Protein AF-0000000086682212 (afdb_homodimer)

InterPro domains:
  IPR000835 MarR-type HTH domain [PF12802] (38-101)
  IPR000835 MarR-type HTH domain [PS50995] (9-149)
  IPR000835 MarR-type HTH domain [SM00347] (33-137)
  IPR036388 Winged helix-like DNA-binding domain superfamily [G3DSA:1.10.10.10] (3-153)
  IPR036390 Winged helix DNA-binding domain superfamily [SSF46785] (14-151)
  IPR039422 Transcription regulators MarR/SlyA-like [PTHR33164] (15-147)

Structure (mmCIF, N/CA/C/O backbone):
data_AF-0000000086682212-model_v1
#
loop_
_entity.id
_entity.type
_entity.pdbx_description
1 polymer 'HTH marR-type domain-containing protein'
#
loop_
_atom_site.group_PDB
_atom_site.id
_atom_site.type_symbol
_atom_site.label_atom_id
_atom_site.label_alt_id
_atom_site.label_comp_id
_atom_site.label_asym_id
_atom_site.label_entity_id
_atom_site.label_seq_id
_atom_site.pdbx_PDB_ins_code
_atom_site.Cartn_x
_atom_site.Cartn_y
_atom_site.Cartn_z
_atom_site.occupancy
_atom_site.B_iso_or_equiv
_atom_site.auth_seq_id
_atom_site.auth_comp_id
_atom_site.auth_asym_id
_atom_site.auth_atom_id
_atom_site.pdbx_PDB_model_num
ATOM 1 N N . MET A 1 1 ? 33.156 -18.781 2.674 1 30.73 1 MET A N 1
ATOM 2 C CA . MET A 1 1 ? 32.719 -17.469 2.211 1 30.73 1 MET A CA 1
ATOM 3 C C . MET A 1 1 ? 31.609 -17.609 1.167 1 30.73 1 MET A C 1
ATOM 5 O O . MET A 1 1 ? 31.844 -18.141 0.08 1 30.73 1 MET A O 1
ATOM 9 N N . VAL A 1 2 ? 30.375 -18.047 1.401 1 34.59 2 VAL A N 1
ATOM 10 C CA . VAL A 1 2 ? 29.328 -18.422 0.454 1 34.5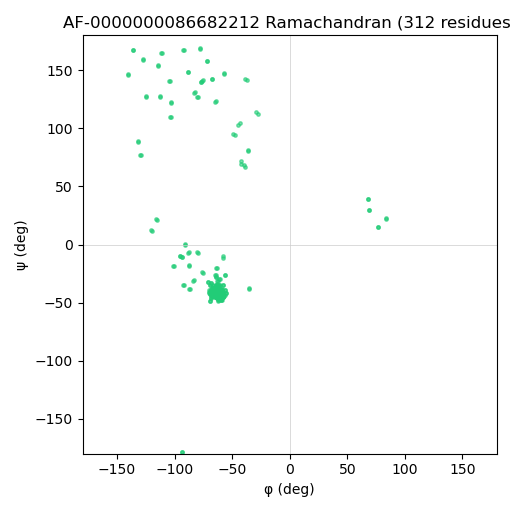9 2 VAL A CA 1
ATOM 11 C C . VAL A 1 2 ? 29.188 -17.344 -0.614 1 34.59 2 VAL A C 1
ATOM 13 O O . VAL A 1 2 ? 29.016 -16.156 -0.295 1 34.59 2 VAL A O 1
ATOM 16 N N . ALA A 1 3 ? 29.781 -17.453 -1.63 1 36.88 3 ALA A N 1
ATOM 17 C CA . ALA A 1 3 ? 29.844 -16.531 -2.764 1 36.88 3 ALA A CA 1
ATOM 18 C C . ALA A 1 3 ? 28.453 -15.961 -3.07 1 36.88 3 ALA A C 1
ATOM 20 O O . ALA A 1 3 ? 27.5 -16.703 -3.322 1 36.88 3 ALA A O 1
ATOM 21 N N . GLN A 1 4 ? 27.906 -15.078 -2.246 1 41.78 4 GLN A N 1
ATOM 22 C CA . GLN A 1 4 ? 26.672 -14.406 -2.639 1 41.78 4 GLN A CA 1
ATOM 23 C C . GLN A 1 4 ? 26.688 -14.062 -4.125 1 41.78 4 GLN A C 1
ATOM 25 O O . GLN A 1 4 ? 27.531 -13.289 -4.586 1 41.78 4 GLN A O 1
ATOM 30 N N . GLN A 1 5 ? 26.672 -14.898 -4.961 1 45.41 5 GLN A N 1
ATOM 31 C CA . GLN A 1 5 ? 26.625 -14.672 -6.402 1 45.41 5 GLN A CA 1
ATOM 32 C C . GLN A 1 5 ? 25.938 -13.359 -6.734 1 45.41 5 GLN A C 1
ATOM 34 O O . GLN A 1 5 ? 24.938 -13 -6.102 1 45.41 5 GLN A O 1
ATOM 39 N N . PRO A 1 6 ? 26.562 -12.328 -7.25 1 53.47 6 PRO A N 1
ATOM 40 C CA . PRO A 1 6 ? 26.062 -11 -7.602 1 53.47 6 PRO A CA 1
ATOM 41 C C . PRO A 1 6 ? 24.641 -11.031 -8.148 1 53.47 6 PRO A C 1
ATOM 43 O O . PRO A 1 6 ? 24.359 -11.742 -9.117 1 53.47 6 PRO A O 1
ATOM 46 N N . GLU A 1 7 ? 23.672 -11.109 -7.344 1 65.38 7 GLU A N 1
ATOM 47 C CA . GLU A 1 7 ? 22.312 -11.125 -7.883 1 65.38 7 GLU A CA 1
ATOM 48 C C . GLU A 1 7 ? 22.156 -10.094 -8.992 1 65.38 7 GLU A C 1
ATOM 50 O O . GLU A 1 7 ? 22.594 -8.945 -8.852 1 65.38 7 GLU A O 1
ATOM 55 N N . GLY A 1 8 ? 22.125 -10.57 -10.312 1 87.75 8 GLY A N 1
ATOM 56 C CA . GLY A 1 8 ? 21.891 -9.688 -11.438 1 87.75 8 GLY A CA 1
ATOM 57 C C . GLY A 1 8 ? 20.844 -8.625 -11.148 1 87.75 8 GLY A C 1
ATOM 58 O O . GLY A 1 8 ? 20.078 -8.742 -10.18 1 87.75 8 GLY A O 1
ATOM 59 N N . ARG A 1 9 ? 21.078 -7.457 -11.656 1 94.75 9 ARG A N 1
ATOM 60 C CA . ARG A 1 9 ? 20.188 -6.312 -11.508 1 94.75 9 ARG A CA 1
ATOM 61 C C . ARG A 1 9 ? 18.719 -6.75 -11.508 1 94.75 9 ARG A C 1
ATOM 63 O O . ARG A 1 9 ? 17.922 -6.258 -10.711 1 94.75 9 ARG A O 1
ATOM 70 N N . ALA A 1 10 ? 18.453 -7.695 -12.312 1 94.38 10 ALA A N 1
ATOM 71 C CA . ALA A 1 10 ? 17.078 -8.188 -12.43 1 94.38 10 ALA A CA 1
ATOM 72 C C . ALA A 1 10 ? 16.625 -8.852 -11.133 1 94.38 10 ALA A C 1
ATOM 74 O O . ALA A 1 10 ? 15.477 -8.68 -10.711 1 94.38 10 ALA A O 1
ATOM 75 N N . ALA A 1 11 ? 17.484 -9.594 -10.539 1 95.12 11 ALA A N 1
ATOM 76 C CA . ALA A 1 11 ? 17.156 -10.281 -9.297 1 95.12 11 ALA A CA 1
ATOM 77 C C . ALA A 1 11 ? 16.969 -9.281 -8.156 1 95.12 11 ALA A C 1
ATOM 79 O O . ALA A 1 11 ? 16.094 -9.445 -7.312 1 95.12 11 ALA A O 1
ATOM 80 N N . ILE A 1 12 ? 17.812 -8.266 -8.141 1 96.69 12 ILE A N 1
ATOM 81 C CA . ILE A 1 12 ? 17.734 -7.227 -7.113 1 96.69 12 ILE A CA 1
ATOM 82 C C . ILE A 1 12 ? 16.422 -6.465 -7.242 1 96.69 12 ILE A C 1
ATOM 84 O O . ILE A 1 12 ? 15.734 -6.223 -6.242 1 96.69 12 ILE A O 1
ATOM 88 N N . MET A 1 13 ? 16.047 -6.164 -8.461 1 96.62 13 MET A N 1
ATOM 89 C CA . MET A 1 13 ? 14.797 -5.449 -8.703 1 96.62 13 MET A CA 1
ATOM 90 C C . MET A 1 13 ? 13.594 -6.301 -8.312 1 96.62 13 MET A C 1
ATOM 92 O O . MET A 1 13 ? 12.633 -5.797 -7.727 1 96.62 13 MET A O 1
ATOM 96 N N . LYS A 1 14 ? 13.695 -7.562 -8.633 1 94.19 14 LYS A N 1
ATOM 97 C CA . LYS A 1 14 ? 12.625 -8.484 -8.242 1 94.19 14 LYS A CA 1
ATOM 98 C C . LYS A 1 14 ? 12.445 -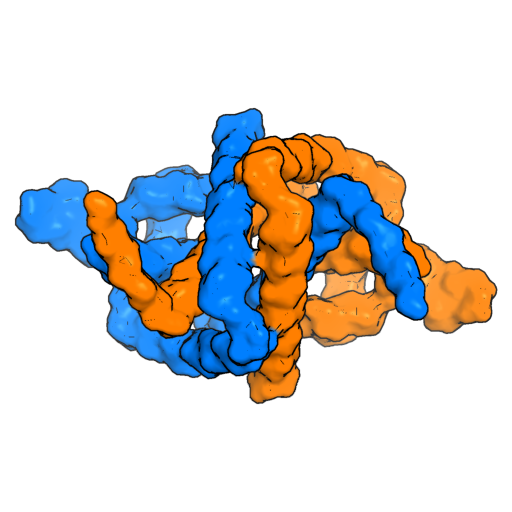8.5 -6.727 1 94.19 14 LYS A C 1
ATOM 100 O O . LYS A 1 14 ? 11.312 -8.484 -6.234 1 94.19 14 LYS A O 1
ATOM 105 N N . GLU A 1 15 ? 13.516 -8.492 -6.016 1 95.44 15 GLU A N 1
ATOM 106 C CA . GLU A 1 15 ? 13.461 -8.5 -4.559 1 95.44 15 GLU A CA 1
ATOM 107 C C . GLU A 1 15 ? 12.883 -7.195 -4.02 1 95.44 15 GLU A C 1
ATOM 109 O O . GLU A 1 15 ? 12.086 -7.203 -3.076 1 95.44 15 GLU A O 1
ATOM 114 N N . LEU A 1 16 ? 13.273 -6.09 -4.59 1 97.75 16 LEU A N 1
ATOM 115 C CA . LEU A 1 16 ? 12.781 -4.785 -4.152 1 97.75 16 LEU A CA 1
ATOM 116 C C . LEU A 1 16 ? 11.289 -4.656 -4.402 1 97.75 16 LEU A C 1
ATOM 118 O O . LEU A 1 16 ? 10.539 -4.238 -3.512 1 97.75 16 LEU A O 1
ATOM 122 N N . ILE A 1 17 ? 10.883 -5.09 -5.559 1 96.44 17 ILE A N 1
ATOM 123 C CA . ILE A 1 17 ? 9.469 -5.012 -5.906 1 96.44 17 ILE A CA 1
ATOM 124 C C . ILE A 1 17 ? 8.664 -5.938 -5 1 96.44 17 ILE A C 1
ATOM 126 O O . ILE A 1 17 ? 7.605 -5.555 -4.492 1 96.44 17 ILE A O 1
ATOM 130 N N . ALA A 1 18 ? 9.203 -7.141 -4.738 1 95.12 18 ALA A N 1
ATOM 131 C CA . ALA A 1 18 ? 8.531 -8.078 -3.844 1 95.12 18 ALA A CA 1
ATOM 132 C C . ALA A 1 18 ? 8.406 -7.5 -2.438 1 95.12 18 ALA A C 1
ATOM 134 O O . ALA A 1 18 ? 7.363 -7.629 -1.796 1 95.12 18 ALA A O 1
ATOM 135 N N . ALA A 1 19 ? 9.438 -6.852 -1.928 1 97.31 19 ALA A N 1
ATOM 136 C CA . ALA A 1 19 ? 9.422 -6.242 -0.601 1 97.31 19 ALA A CA 1
ATOM 137 C C . ALA A 1 19 ? 8.398 -5.113 -0.53 1 97.31 19 ALA A C 1
ATOM 139 O O . ALA A 1 19 ? 7.648 -5.004 0.445 1 97.31 19 ALA A O 1
ATOM 140 N N . LEU A 1 20 ? 8.32 -4.316 -1.567 1 98.12 20 LEU A N 1
ATOM 141 C CA . LEU A 1 20 ? 7.379 -3.197 -1.598 1 98.12 20 LEU A CA 1
ATOM 142 C C . LEU A 1 20 ? 5.941 -3.695 -1.701 1 98.12 20 LEU A C 1
ATOM 144 O O . LEU A 1 20 ? 5.039 -3.127 -1.084 1 98.12 20 LEU A O 1
ATOM 148 N N . GLN A 1 21 ? 5.746 -4.715 -2.479 1 96.38 21 GLN A N 1
ATOM 149 C CA . GLN A 1 21 ? 4.418 -5.32 -2.547 1 96.38 21 GLN A CA 1
ATOM 150 C C . GLN A 1 21 ? 3.994 -5.871 -1.188 1 96.38 21 GLN A C 1
ATOM 152 O O . GLN A 1 21 ? 2.867 -5.641 -0.745 1 96.38 21 GLN A O 1
ATOM 157 N N . GLU A 1 22 ? 4.895 -6.59 -0.587 1 96.38 22 GLU A N 1
ATOM 158 C CA . GLU A 1 22 ? 4.594 -7.129 0.735 1 96.38 22 GLU A CA 1
ATOM 159 C C . GLU A 1 22 ? 4.332 -6.012 1.74 1 96.38 22 GLU A C 1
ATOM 161 O O . GLU A 1 22 ? 3.408 -6.102 2.551 1 96.38 22 GLU A O 1
ATOM 166 N N . PHE A 1 23 ? 5.125 -4.961 1.696 1 98 23 PHE A N 1
ATOM 167 C CA . PHE A 1 23 ? 4.914 -3.803 2.555 1 98 23 PHE A CA 1
ATOM 168 C C . PHE A 1 23 ? 3.516 -3.229 2.352 1 98 23 PHE A C 1
ATOM 170 O O . PHE A 1 23 ? 2.826 -2.906 3.32 1 98 23 PHE A O 1
ATOM 177 N N . THR A 1 24 ? 3.08 -3.111 1.114 1 97.38 24 THR A N 1
ATOM 178 C CA . THR A 1 24 ? 1.78 -2.547 0.771 1 97.38 24 THR A CA 1
ATOM 179 C C . THR A 1 24 ? 0.652 -3.4 1.342 1 97.38 24 THR A C 1
ATOM 181 O O . THR A 1 24 ? -0.275 -2.879 1.965 1 97.38 24 THR A O 1
ATOM 184 N N . VAL A 1 25 ? 0.753 -4.684 1.236 1 96.5 25 VAL A N 1
ATOM 185 C CA . VAL A 1 25 ? -0.287 -5.59 1.71 1 96.5 25 VAL A CA 1
ATOM 186 C C . VAL A 1 25 ? -0.333 -5.574 3.236 1 96.5 25 VAL A C 1
ATOM 188 O O . VAL A 1 25 ? -1.403 -5.43 3.83 1 96.5 25 VAL A O 1
ATOM 191 N N . GLU A 1 26 ? 0.843 -5.711 3.854 1 95.88 26 GLU A N 1
ATOM 192 C CA . GLU A 1 26 ? 0.885 -5.719 5.312 1 95.88 26 GLU A CA 1
ATOM 193 C C . GLU A 1 26 ? 0.365 -4.406 5.887 1 95.88 26 GLU A C 1
ATOM 195 O O . GLU A 1 26 ? -0.346 -4.398 6.895 1 95.88 26 GLU A O 1
ATOM 200 N N . SER A 1 27 ? 0.721 -3.275 5.277 1 96.38 27 SER A N 1
ATOM 201 C CA . SER A 1 27 ? 0.211 -1.976 5.699 1 96.38 27 SER A CA 1
ATOM 202 C C . SER A 1 27 ? -1.303 -1.895 5.535 1 96.38 27 SER A C 1
ATOM 204 O O . SER A 1 27 ? -1.999 -1.363 6.402 1 96.38 27 SER A O 1
ATOM 206 N N . ASP A 1 28 ? -1.779 -2.416 4.43 1 95.69 28 ASP A N 1
ATOM 207 C CA . ASP A 1 28 ? -3.215 -2.406 4.168 1 95.69 28 ASP A CA 1
ATOM 208 C C . ASP A 1 28 ? -3.977 -3.164 5.25 1 95.69 28 ASP A C 1
ATOM 210 O O . ASP A 1 28 ? -4.988 -2.68 5.762 1 95.69 28 ASP A O 1
ATOM 214 N N . VAL A 1 29 ? -3.508 -4.328 5.559 1 94.62 29 VAL A N 1
ATOM 215 C CA . VAL A 1 29 ? -4.156 -5.152 6.578 1 94.62 29 VAL A CA 1
ATOM 216 C C . VAL A 1 29 ? -4.16 -4.41 7.914 1 94.62 29 VAL A C 1
ATOM 218 O O . VAL A 1 29 ? -5.184 -4.375 8.602 1 94.62 29 VAL A O 1
ATOM 221 N N . PHE A 1 30 ? -3.068 -3.783 8.273 1 94.81 30 PHE A N 1
ATOM 222 C CA . PHE A 1 30 ? -2.957 -3.043 9.523 1 94.81 30 PHE A CA 1
ATOM 223 C C . PHE A 1 30 ? -3.91 -1.854 9.539 1 94.81 30 PHE A C 1
ATOM 225 O O . PHE A 1 30 ? -4.641 -1.647 10.508 1 94.81 30 PHE A O 1
ATOM 232 N N . VAL A 1 31 ? -3.969 -1.093 8.438 1 94.75 31 VAL A N 1
ATOM 233 C CA . VAL A 1 31 ? -4.762 0.126 8.344 1 94.75 31 VAL A CA 1
ATOM 234 C C . VAL A 1 31 ? -6.25 -0.227 8.312 1 94.75 31 VAL A C 1
ATOM 236 O O . VAL A 1 31 ? -7.082 0.521 8.828 1 94.75 31 VAL A O 1
ATOM 239 N N . ASP A 1 32 ? -6.547 -1.33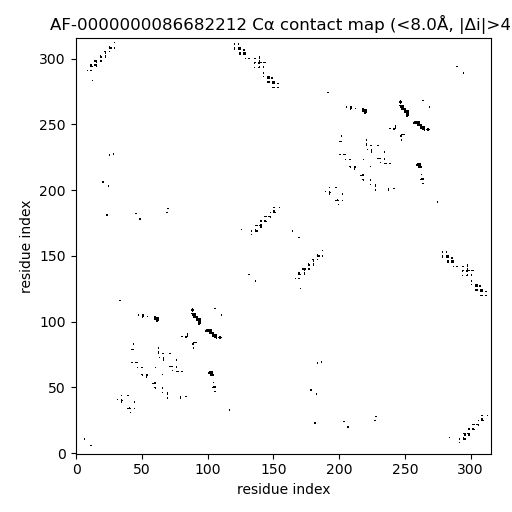8 7.746 1 93.12 32 ASP A N 1
ATOM 240 C CA . ASP A 1 32 ? -7.938 -1.754 7.59 1 93.12 32 ASP A CA 1
ATOM 241 C C . ASP A 1 32 ? -8.609 -1.948 8.953 1 93.12 32 ASP A C 1
ATOM 243 O O . ASP A 1 32 ? -9.805 -1.695 9.102 1 93.12 32 ASP A O 1
ATOM 247 N N . VAL A 1 33 ? -7.863 -2.42 9.891 1 90.94 33 VAL A N 1
ATOM 248 C CA . VAL A 1 33 ? -8.414 -2.588 11.227 1 90.94 33 VAL A CA 1
ATOM 249 C C . VAL A 1 33 ? -8.891 -1.241 11.766 1 90.94 33 VAL A C 1
ATOM 251 O O . VAL A 1 33 ? -10.008 -1.132 12.273 1 90.94 33 VAL A O 1
ATOM 254 N N . PHE A 1 34 ? -8.078 -0.221 11.633 1 93 34 PHE A N 1
ATOM 255 C CA . PHE A 1 34 ? -8.43 1.13 12.055 1 93 34 PHE A CA 1
ATOM 256 C C . PHE A 1 34 ? -9.609 1.658 11.25 1 93 34 PHE A C 1
ATOM 258 O O . PHE A 1 34 ? -10.547 2.234 11.812 1 93 34 PHE A O 1
ATOM 265 N N . ALA A 1 35 ? -9.578 1.466 9.914 1 93.88 35 ALA A N 1
ATOM 266 C CA . ALA A 1 35 ? -10.609 1.972 9.016 1 93.88 35 ALA A CA 1
ATOM 267 C C . ALA A 1 35 ? -11.977 1.4 9.375 1 93.88 35 ALA A C 1
ATOM 269 O O . ALA A 1 35 ? -12.953 2.145 9.5 1 93.88 35 ALA A O 1
ATOM 270 N N . ARG A 1 36 ? -12.031 0.149 9.617 1 91.44 36 ARG A N 1
ATOM 271 C CA . ARG A 1 36 ? -13.289 -0.527 9.938 1 91.44 36 ARG A CA 1
ATOM 272 C C . ARG A 1 36 ? -13.836 -0.06 11.281 1 91.44 36 ARG A C 1
ATOM 274 O O . ARG A 1 36 ? -15.039 0.163 11.422 1 91.44 36 ARG A O 1
ATOM 281 N N . ALA A 1 37 ? -12.953 0.125 12.188 1 91.75 37 ALA A N 1
ATOM 282 C CA . ALA A 1 37 ? -13.359 0.571 13.516 1 91.75 37 ALA A CA 1
ATOM 283 C C . ALA A 1 37 ? -13.984 1.964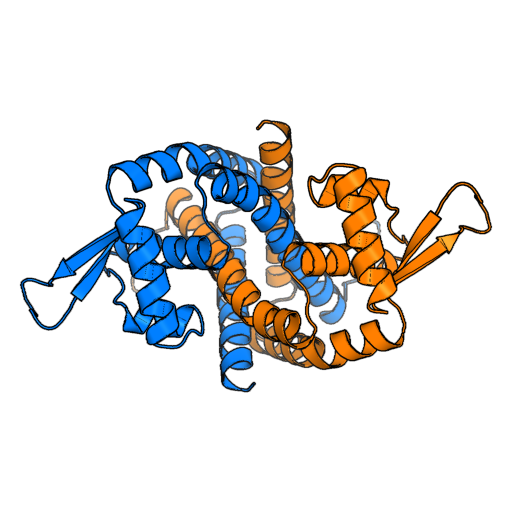 13.461 1 91.75 37 ALA A C 1
ATOM 285 O O . ALA A 1 37 ? -14.766 2.334 14.336 1 91.75 37 ALA A O 1
ATOM 286 N N . HIS A 1 38 ? -13.68 2.693 12.367 1 92.06 38 HIS A N 1
ATOM 287 C CA . HIS A 1 38 ? -14.141 4.074 12.297 1 92.06 38 HIS A CA 1
ATOM 288 C C . HIS A 1 38 ? -15.047 4.285 11.086 1 92.06 38 HIS A C 1
ATOM 290 O O . HIS A 1 38 ? -15.289 5.422 10.672 1 92.06 38 HIS A O 1
ATOM 296 N N . GLY A 1 39 ? -15.461 3.188 10.477 1 92.31 39 GLY A N 1
ATOM 297 C CA . GLY A 1 39 ? -16.406 3.25 9.383 1 92.31 39 GLY A CA 1
ATOM 298 C C . GLY A 1 39 ? -15.828 3.873 8.125 1 92.31 39 GLY A C 1
ATOM 299 O O . GLY A 1 39 ? -16.531 4.555 7.379 1 92.31 39 GLY A O 1
ATOM 300 N N . LEU A 1 40 ? -14.555 3.736 7.926 1 94.38 40 LEU A N 1
ATOM 301 C CA . LEU A 1 40 ? -13.859 4.328 6.785 1 94.38 40 LEU A CA 1
ATOM 302 C C . LEU A 1 40 ? -13.539 3.27 5.734 1 94.38 40 LEU A C 1
ATOM 304 O O . LEU A 1 40 ? -13.188 2.139 6.078 1 94.38 40 LEU A O 1
ATOM 308 N N . GLY A 1 41 ? -13.664 3.57 4.461 1 92.75 41 GLY A N 1
ATOM 309 C CA . GLY A 1 41 ? -13.219 2.715 3.369 1 92.75 41 GLY A CA 1
ATOM 310 C C . GLY A 1 41 ? -11.82 3.041 2.889 1 92.75 41 GLY A C 1
ATOM 311 O O . GLY A 1 41 ? -11.164 3.936 3.426 1 92.75 41 GLY A O 1
ATOM 312 N N . ARG A 1 42 ? -11.43 2.354 1.954 1 91.75 42 ARG A N 1
ATOM 313 C CA . ARG A 1 42 ? -10.07 2.48 1.429 1 91.75 42 ARG A CA 1
ATOM 314 C C . ARG A 1 42 ? -9.836 3.867 0.839 1 91.75 42 ARG A C 1
ATOM 316 O O . ARG A 1 42 ? -8.812 4.496 1.102 1 91.75 42 ARG A O 1
ATOM 323 N N . SER A 1 43 ? -10.773 4.328 0.05 1 93.5 43 SER A N 1
ATOM 324 C CA . SER A 1 43 ? -10.625 5.652 -0.549 1 93.5 43 SER A CA 1
ATOM 325 C C . SER A 1 43 ? -10.617 6.742 0.515 1 93.5 43 SER A C 1
ATOM 327 O O . SER A 1 43 ? -9.938 7.762 0.362 1 93.5 43 SER A O 1
ATOM 329 N N . ASP A 1 44 ? -11.422 6.504 1.59 1 95.19 44 ASP A N 1
ATOM 330 C CA . ASP A 1 44 ? -11.43 7.449 2.701 1 95.19 44 ASP A CA 1
ATOM 331 C C . ASP A 1 44 ? -10.047 7.535 3.352 1 95.19 44 ASP A C 1
ATOM 333 O O . ASP A 1 44 ? -9.539 8.633 3.605 1 95.19 44 ASP A O 1
ATOM 337 N N . MET A 1 45 ? -9.484 6.391 3.535 1 95.25 45 MET A N 1
ATOM 338 C CA . MET A 1 45 ? -8.18 6.344 4.18 1 95.25 45 MET A CA 1
ATOM 339 C C . MET A 1 45 ? -7.109 6.969 3.291 1 95.25 45 MET A C 1
ATOM 341 O O . MET A 1 45 ? -6.219 7.668 3.779 1 95.25 45 MET A O 1
ATOM 345 N N . ASN A 1 46 ? -7.129 6.688 2.002 1 97.06 46 ASN A N 1
ATOM 346 C CA . ASN A 1 46 ? -6.203 7.332 1.074 1 97.06 46 ASN A CA 1
ATOM 347 C C . ASN A 1 46 ? -6.359 8.852 1.089 1 97.06 46 ASN A C 1
ATOM 349 O O . ASN A 1 46 ? -5.363 9.578 1.084 1 97.06 46 ASN A O 1
ATOM 353 N N . ALA A 1 47 ? -7.602 9.336 1.134 1 97.06 47 ALA A N 1
ATOM 354 C CA . ALA A 1 47 ? -7.871 10.766 1.205 1 97.06 47 ALA A CA 1
ATOM 355 C C . ALA A 1 47 ? -7.285 11.375 2.479 1 97.06 47 ALA A C 1
ATOM 357 O O . ALA A 1 47 ? -6.629 12.414 2.434 1 97.06 47 ALA A O 1
ATOM 358 N N . ILE A 1 48 ? -7.539 10.695 3.543 1 95.75 48 ILE A N 1
ATOM 359 C CA . ILE A 1 48 ? -7.07 11.164 4.84 1 95.75 48 ILE A CA 1
ATOM 360 C C . ILE A 1 48 ? -5.547 11.266 4.836 1 95.75 48 ILE A C 1
ATOM 362 O O . ILE A 1 48 ? -4.98 12.219 5.379 1 95.75 48 ILE A O 1
ATOM 366 N N . MET A 1 49 ? -4.887 10.328 4.227 1 95.12 49 MET A N 1
ATOM 367 C CA . MET A 1 49 ? -3.432 10.367 4.129 1 95.12 49 MET A CA 1
ATOM 368 C C . MET A 1 49 ? -2.973 11.633 3.4 1 95.12 49 MET A C 1
ATOM 370 O O . MET A 1 49 ? -2.094 12.344 3.885 1 95.12 49 MET A O 1
ATOM 374 N N . TRP A 1 50 ? -3.574 11.961 2.291 1 95.62 50 TRP A N 1
ATOM 375 C CA . TRP A 1 50 ? -3.184 13.133 1.511 1 95.62 50 TRP A CA 1
ATOM 376 C C . TRP A 1 50 ? -3.52 14.422 2.256 1 95.62 50 TRP A C 1
ATOM 378 O O . TRP A 1 50 ? -2.738 15.375 2.242 1 95.62 50 TRP A O 1
ATOM 388 N N . ILE A 1 51 ? -4.68 14.43 2.902 1 95.62 51 ILE A N 1
ATOM 389 C CA . ILE A 1 51 ? -5.105 15.609 3.654 1 95.62 51 ILE A CA 1
ATOM 390 C C . ILE A 1 51 ? -4.145 15.852 4.816 1 95.62 51 ILE A C 1
ATOM 392 O O . ILE A 1 51 ? -3.674 16.984 5.012 1 95.62 51 ILE A O 1
ATOM 396 N N . SER A 1 52 ? -3.814 14.781 5.488 1 92.56 52 SER A N 1
ATOM 397 C CA . SER A 1 52 ? -2.916 14.883 6.637 1 92.56 52 SER A CA 1
ATOM 398 C C . SER A 1 52 ? -1.512 15.289 6.203 1 92.56 52 SER A C 1
ATOM 400 O O . SER A 1 52 ? -0.886 16.141 6.832 1 92.56 52 SER A O 1
ATOM 402 N N . SER A 1 53 ? -1.042 14.719 5.164 1 90.44 53 SER A N 1
ATOM 403 C CA . SER A 1 53 ? 0.292 15.031 4.66 1 90.44 53 SER A CA 1
ATOM 404 C C . SER A 1 53 ? 0.386 16.484 4.207 1 90.44 53 SER A C 1
ATOM 406 O O . SER A 1 53 ? 1.385 17.156 4.465 1 90.44 53 SER A O 1
ATOM 408 N N . GLY A 1 54 ? -0.598 16.922 3.486 1 88.69 54 GLY A N 1
ATOM 409 C CA . GLY A 1 54 ? -0.627 18.312 3.064 1 88.69 54 GLY A CA 1
ATOM 410 C C . GLY A 1 54 ? -0.592 19.281 4.227 1 88.69 54 GLY A C 1
ATOM 411 O O . GLY A 1 54 ? 0.168 20.25 4.207 1 88.69 54 GLY A O 1
ATOM 412 N N . ALA A 1 55 ? -1.373 19 5.207 1 85.25 55 ALA A N 1
ATOM 413 C CA . ALA A 1 55 ? -1.416 19.844 6.391 1 85.25 55 ALA A CA 1
ATOM 414 C C . ALA A 1 55 ? -0.06 19.891 7.09 1 85.25 55 ALA A C 1
ATOM 416 O O . ALA A 1 55 ? 0.419 20.953 7.473 1 85.25 55 ALA A O 1
ATOM 417 N N . ALA A 1 56 ? 0.527 18.766 7.211 1 83.69 56 ALA A N 1
ATOM 418 C CA . ALA A 1 56 ? 1.82 18.656 7.883 1 83.69 56 ALA A CA 1
ATOM 419 C C . ALA A 1 56 ? 2.898 19.422 7.121 1 83.69 56 ALA A C 1
ATOM 421 O O . ALA A 1 56 ? 3.836 19.938 7.723 1 83.69 56 ALA A O 1
ATOM 422 N N . ALA A 1 57 ? 2.734 19.547 5.836 1 85.81 57 ALA A N 1
ATOM 423 C CA . ALA A 1 57 ? 3.703 20.234 4.992 1 85.81 57 ALA A CA 1
ATOM 424 C C . ALA A 1 57 ? 3.357 21.719 4.863 1 85.81 57 ALA A C 1
ATOM 426 O O . ALA A 1 57 ? 4.035 22.453 4.148 1 85.81 57 ALA A O 1
ATOM 427 N N . GLY A 1 58 ? 2.283 22.156 5.508 1 84.69 58 GLY A N 1
ATOM 428 C CA . GLY A 1 58 ? 1.854 23.547 5.43 1 84.69 58 GLY A CA 1
ATOM 429 C C . GLY A 1 58 ? 1.162 23.875 4.121 1 84.69 58 GLY A C 1
ATOM 430 O O . GLY A 1 58 ? 1.08 25.047 3.742 1 84.69 58 GLY A O 1
ATOM 431 N N . ARG A 1 59 ? 0.76 22.875 3.379 1 86.75 59 ARG A N 1
ATOM 432 C CA . ARG A 1 59 ? 0.074 23.031 2.1 1 86.75 59 ARG A CA 1
ATOM 433 C C . ARG A 1 59 ? -1.195 22.188 2.059 1 86.75 59 ARG A C 1
ATOM 435 O O . ARG A 1 59 ? -1.271 21.203 1.318 1 86.75 59 ARG A O 1
ATOM 442 N N . PRO A 1 60 ? -2.229 22.688 2.727 1 90.94 60 PRO A N 1
ATOM 443 C CA . PRO A 1 60 ? -3.477 21.922 2.707 1 90.94 60 PRO A CA 1
ATOM 444 C C . PRO A 1 60 ? -3.992 21.672 1.292 1 90.94 60 PRO A C 1
ATOM 446 O O . PRO A 1 60 ? -3.846 22.531 0.416 1 90.94 60 PRO A O 1
ATOM 449 N N . VAL A 1 61 ? -4.625 20.5 1.151 1 94.19 61 VAL A N 1
ATOM 450 C CA . VAL A 1 61 ? -5.027 20.062 -0.18 1 94.19 61 VAL A CA 1
ATOM 451 C C . VAL A 1 61 ? -6.414 20.609 -0.51 1 94.19 61 VAL A C 1
ATOM 453 O O . VAL A 1 61 ? -7.246 20.781 0.381 1 94.19 61 VAL A O 1
ATOM 456 N N . THR A 1 62 ? -6.633 20.875 -1.786 1 94.38 62 THR A N 1
ATOM 457 C CA . THR A 1 62 ? -7.957 21.234 -2.289 1 94.38 62 THR A CA 1
ATOM 458 C C . THR A 1 62 ? -8.711 19.984 -2.748 1 94.38 62 THR A C 1
ATOM 460 O O . THR A 1 62 ? -8.117 18.906 -2.896 1 94.38 62 THR A O 1
ATOM 463 N N . ALA A 1 63 ? -10.039 20.203 -2.963 1 93.81 63 ALA A N 1
ATOM 464 C CA . ALA A 1 63 ? -10.836 19.094 -3.482 1 93.81 63 ALA A CA 1
ATOM 465 C C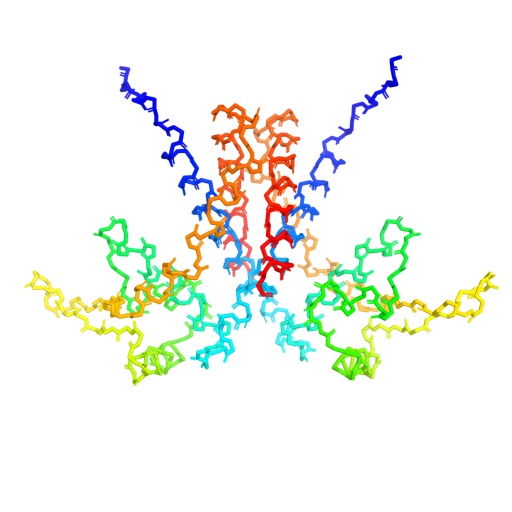 . ALA A 1 63 ? -10.328 18.641 -4.848 1 93.81 63 ALA A C 1
ATOM 467 O O . ALA A 1 63 ? -10.328 17.453 -5.148 1 93.81 63 ALA A O 1
ATOM 468 N N . GLY A 1 64 ? -9.914 19.578 -5.648 1 94.31 64 GLY A N 1
ATOM 469 C CA . GLY A 1 64 ? -9.375 19.25 -6.965 1 94.31 64 GLY A CA 1
ATOM 470 C C . GLY A 1 64 ? -8.094 18.453 -6.906 1 94.31 64 GLY A C 1
ATOM 471 O O . GLY A 1 64 ? -7.926 17.484 -7.652 1 94.31 64 GLY A O 1
ATOM 472 N N . GLU A 1 65 ? -7.199 18.844 -6.047 1 94.44 65 GLU A N 1
ATOM 473 C CA . GLU A 1 65 ? -5.953 18.109 -5.855 1 94.44 65 GLU A CA 1
ATOM 474 C C . GLU A 1 65 ? -6.215 16.703 -5.324 1 94.44 65 GLU A C 1
ATOM 476 O O . GLU A 1 65 ? -5.57 15.742 -5.75 1 94.44 65 GLU A O 1
ATOM 481 N N . LEU A 1 66 ? -7.09 16.625 -4.418 1 95.56 66 LEU A N 1
ATOM 482 C CA . LEU A 1 66 ? -7.457 15.336 -3.85 1 95.56 66 LEU A CA 1
ATOM 483 C C . LEU A 1 66 ? -8.016 14.406 -4.926 1 95.56 66 LEU A C 1
ATOM 485 O O . LEU A 1 66 ? -7.637 13.234 -4.992 1 95.56 66 LEU A O 1
ATOM 489 N N . ALA A 1 67 ? -8.891 14.953 -5.781 1 95.62 67 ALA A N 1
ATOM 490 C CA . ALA A 1 67 ? -9.461 14.195 -6.891 1 95.62 67 ALA A CA 1
ATOM 491 C C . ALA A 1 67 ? -8.367 13.648 -7.801 1 95.62 67 ALA A C 1
ATOM 493 O O . ALA A 1 67 ? -8.375 12.469 -8.156 1 95.62 67 ALA A O 1
ATOM 494 N N . ALA A 1 68 ? -7.406 14.492 -8.125 1 93.69 68 ALA A N 1
ATOM 495 C CA . ALA A 1 68 ? -6.301 14.109 -9 1 93.69 68 ALA A CA 1
ATOM 496 C C . ALA A 1 68 ? -5.449 13.016 -8.367 1 93.69 68 ALA A C 1
ATOM 498 O O . ALA A 1 68 ? -5.086 12.039 -9.023 1 93.69 68 ALA A O 1
ATOM 499 N N . ARG A 1 69 ? -5.191 13.141 -7.09 1 93.06 69 ARG A N 1
ATOM 500 C CA . ARG A 1 69 ? -4.352 12.18 -6.375 1 93.06 69 ARG A CA 1
ATOM 501 C C . ARG A 1 69 ? -5.043 10.828 -6.254 1 93.06 69 ARG A C 1
ATOM 503 O O . ARG A 1 69 ? -4.391 9.781 -6.297 1 93.06 69 ARG A O 1
ATOM 510 N N . LEU A 1 70 ? -6.328 10.82 -6.137 1 95 70 LEU A N 1
ATOM 511 C CA . LEU A 1 70 ? -7.078 9.594 -5.883 1 95 70 LEU A CA 1
ATOM 512 C C . LEU A 1 70 ? -7.594 8.992 -7.184 1 95 70 LEU A C 1
ATOM 514 O O . LEU A 1 70 ? -8.141 7.887 -7.184 1 95 70 LEU A O 1
ATOM 518 N N . GLY A 1 71 ? -7.473 9.734 -8.289 1 92.38 71 GLY A N 1
ATOM 519 C CA . GLY A 1 71 ? -8.023 9.258 -9.547 1 92.38 71 GLY A CA 1
ATOM 520 C C . GLY A 1 71 ? -9.539 9.211 -9.547 1 92.38 71 GLY A C 1
ATOM 521 O O . GLY A 1 71 ? -10.133 8.266 -10.078 1 92.38 71 GLY A O 1
ATOM 522 N N . LEU A 1 72 ? -10.125 10.18 -8.953 1 94 72 LEU A N 1
ATOM 523 C CA . LEU A 1 72 ? -11.578 10.234 -8.859 1 94 72 LEU A CA 1
ATOM 524 C C . LEU A 1 72 ? -12.125 11.422 -9.641 1 94 72 LEU A C 1
ATOM 526 O O . LEU A 1 72 ? -11.445 12.438 -9.797 1 94 72 LEU A O 1
ATOM 530 N N . GLY A 1 73 ? -13.383 11.227 -10.062 1 94.69 73 GLY A N 1
ATOM 531 C CA . GLY A 1 73 ? -14.094 12.359 -10.625 1 94.69 73 GLY A CA 1
ATOM 532 C C . GLY A 1 73 ? -14.617 13.32 -9.57 1 94.69 73 GLY A C 1
ATOM 533 O O . GLY A 1 73 ? -14.617 13 -8.375 1 94.69 73 GLY A O 1
ATOM 534 N N . ALA A 1 74 ? -15.078 14.516 -10.016 1 95.19 74 ALA A N 1
ATOM 535 C CA . ALA A 1 74 ? -15.539 15.57 -9.117 1 95.19 74 ALA A CA 1
ATOM 536 C C . ALA A 1 74 ? -16.719 15.094 -8.266 1 95.19 74 ALA A C 1
ATOM 538 O O . ALA A 1 74 ? -16.719 15.273 -7.051 1 95.19 74 ALA A O 1
ATOM 539 N N . PRO A 1 75 ? -17.688 14.406 -8.836 1 96.81 75 PRO A N 1
ATOM 540 C CA . PRO A 1 75 ? -18.812 13.969 -8.008 1 96.81 75 PRO A CA 1
ATOM 541 C C . PRO A 1 75 ? -18.391 12.984 -6.918 1 96.81 75 PRO A C 1
ATOM 543 O O . PRO A 1 75 ? -18.844 13.086 -5.777 1 96.81 75 PRO A O 1
ATOM 546 N N . ALA A 1 76 ? -17.531 12.055 -7.297 1 96.12 76 ALA A N 1
ATOM 547 C CA . ALA A 1 76 ? -17.078 11.055 -6.336 1 96.12 76 ALA A CA 1
ATOM 548 C C . ALA A 1 76 ? -16.25 11.703 -5.23 1 96.12 76 ALA A C 1
ATOM 550 O O . ALA A 1 76 ? -16.344 11.32 -4.062 1 96.12 76 ALA A O 1
ATOM 551 N N . THR A 1 77 ? -15.438 12.648 -5.609 1 96.81 77 THR A N 1
ATOM 552 C CA . THR A 1 77 ? -14.625 13.367 -4.633 1 96.81 77 THR A CA 1
ATOM 553 C C . THR A 1 77 ? -15.5 14.172 -3.68 1 96.81 77 THR A C 1
ATOM 555 O O . THR A 1 77 ? -15.273 14.172 -2.469 1 96.81 77 THR A O 1
ATOM 558 N N . THR A 1 78 ? -16.469 14.812 -4.199 1 96.75 78 THR A N 1
ATOM 559 C CA . THR A 1 78 ? -17.406 15.562 -3.367 1 96.75 78 THR A CA 1
ATOM 560 C C . THR A 1 78 ? -18.109 14.648 -2.367 1 96.75 78 THR A C 1
ATOM 562 O O . THR A 1 78 ? -18.172 14.961 -1.176 1 96.75 78 THR A O 1
ATOM 565 N N . ALA A 1 79 ? -18.562 13.547 -2.867 1 97.38 79 ALA A N 1
ATOM 566 C CA . ALA A 1 79 ? -19.234 12.586 -2 1 97.38 79 ALA A CA 1
ATOM 567 C C . ALA A 1 79 ? -18.312 12.086 -0.898 1 97.38 79 ALA A C 1
ATOM 569 O O . ALA A 1 79 ? -18.719 11.938 0.252 1 97.38 79 ALA A O 1
ATOM 570 N N . LEU A 1 80 ? -17.141 11.828 -1.291 1 97.12 80 LEU A N 1
ATOM 571 C CA . LEU A 1 80 ? -16.141 11.359 -0.339 1 97.12 80 LEU A CA 1
ATOM 572 C C . LEU A 1 80 ? -15.875 12.406 0.738 1 97.12 80 LEU A C 1
ATOM 574 O O . LEU A 1 80 ? -15.891 12.094 1.931 1 97.12 80 LEU A O 1
ATOM 578 N N . VAL A 1 81 ? -15.664 13.625 0.328 1 97.38 81 VAL A N 1
ATOM 579 C CA . VAL A 1 81 ? -15.383 14.695 1.275 1 97.38 81 VAL A CA 1
ATOM 580 C C . VAL A 1 81 ? -16.609 14.945 2.152 1 97.38 81 VAL A C 1
ATOM 582 O O . VAL A 1 81 ? -16.484 15.172 3.357 1 97.38 81 VAL A O 1
ATOM 585 N N . ASP A 1 82 ? -17.797 14.859 1.54 1 97.38 82 ASP A N 1
ATOM 586 C CA . ASP A 1 82 ? -19.031 15 2.301 1 97.38 82 ASP A CA 1
ATOM 587 C C . ASP A 1 82 ? -19.125 13.945 3.4 1 97.38 82 ASP A C 1
ATOM 589 O O . ASP A 1 82 ? -19.453 14.266 4.543 1 97.38 82 ASP A O 1
ATOM 593 N N . ARG A 1 83 ? -18.797 12.773 3.059 1 96.62 83 ARG A N 1
ATOM 594 C CA . ARG A 1 83 ? -18.844 11.68 4.02 1 96.62 83 ARG A CA 1
ATOM 595 C C . ARG A 1 83 ? -17.859 11.898 5.156 1 96.62 83 ARG A C 1
ATOM 597 O O . ARG A 1 83 ? -18.203 11.719 6.328 1 96.62 83 ARG A O 1
ATOM 604 N N . LEU A 1 84 ? -16.672 12.289 4.816 1 97.12 84 LEU A N 1
ATOM 605 C CA . LEU A 1 84 ? -15.633 12.5 5.816 1 97.12 84 LEU A CA 1
ATOM 606 C C . LEU A 1 84 ? -15.977 13.672 6.727 1 97.12 84 LEU A C 1
ATOM 608 O O . LEU A 1 84 ? -15.695 13.633 7.93 1 97.12 84 LEU A O 1
ATOM 612 N N . GLU A 1 85 ? -16.547 14.664 6.148 1 97 85 GLU A N 1
ATOM 613 C CA . GLU A 1 85 ? -16.953 15.836 6.918 1 97 85 GLU A CA 1
ATOM 614 C C . GLU A 1 85 ? -18.109 15.508 7.855 1 97 85 GLU A C 1
ATOM 616 O O . GLU A 1 85 ? -18.078 15.875 9.031 1 97 85 GLU A O 1
ATOM 621 N N . THR A 1 86 ? -19.109 14.805 7.316 1 96.06 86 THR A N 1
ATOM 622 C CA . THR A 1 86 ? -20.266 14.406 8.102 1 96.06 86 THR A CA 1
ATOM 623 C C . THR A 1 86 ? -19.844 13.508 9.266 1 96.06 86 THR A C 1
ATOM 625 O O . THR A 1 86 ? -20.391 13.602 10.359 1 96.06 86 THR A O 1
ATOM 628 N N . ALA A 1 87 ? -18.844 12.695 9.039 1 95.19 87 ALA A N 1
ATOM 629 C CA . ALA A 1 87 ? -18.344 11.766 10.055 1 95.19 87 ALA A CA 1
ATOM 630 C C . ALA A 1 87 ? -17.438 12.477 11.047 1 95.19 87 ALA A C 1
ATOM 632 O O . ALA A 1 87 ? -16.969 11.867 12.023 1 95.19 87 ALA A O 1
ATOM 633 N N . GLY A 1 88 ? -17.109 13.758 10.781 1 95.56 88 GLY A N 1
ATOM 634 C CA . GLY A 1 88 ? -16.312 14.555 11.703 1 95.56 88 GLY A CA 1
ATOM 635 C C . GLY A 1 88 ? -14.82 14.344 11.547 1 95.56 88 GLY A C 1
ATOM 636 O O . GLY A 1 88 ? -14.055 14.594 12.484 1 95.56 88 GLY A O 1
ATOM 637 N N . HIS A 1 89 ? -14.375 13.859 10.391 1 96.44 89 HIS A N 1
ATOM 638 C CA . HIS A 1 89 ? -12.953 13.586 10.18 1 96.44 89 HIS A CA 1
ATOM 639 C C . HIS A 1 89 ? -12.242 14.789 9.57 1 96.44 89 HIS A C 1
ATOM 641 O O . HIS A 1 89 ? -11.086 15.055 9.891 1 96.44 89 HIS A O 1
ATOM 647 N N . VAL A 1 90 ? -12.93 15.523 8.703 1 97.19 90 VAL A N 1
ATOM 648 C CA . VAL A 1 90 ? -12.297 16.641 8.016 1 97.19 90 VAL A CA 1
ATOM 649 C C . VAL A 1 90 ? -13.234 17.844 8.016 1 97.19 90 VAL A C 1
ATOM 651 O O . VAL A 1 90 ? -14.414 17.719 8.367 1 97.19 90 VAL A O 1
ATOM 654 N N . ARG A 1 91 ? -12.734 18.984 7.68 1 96.19 91 ARG A N 1
ATOM 655 C CA . ARG A 1 91 ? -13.516 20.203 7.461 1 96.19 91 ARG A CA 1
ATOM 656 C C . ARG A 1 91 ? -12.984 20.984 6.266 1 96.19 91 ARG A C 1
ATOM 658 O O . ARG A 1 91 ? -11.781 21 6.012 1 96.19 91 ARG A O 1
ATOM 665 N N . ARG A 1 92 ? -13.922 21.641 5.543 1 94.75 92 ARG A N 1
ATOM 666 C CA . ARG A 1 92 ? -13.539 22.578 4.492 1 94.75 92 ARG A CA 1
ATOM 667 C C . ARG A 1 92 ? -13.211 23.953 5.078 1 94.75 92 ARG A C 1
ATOM 669 O O . ARG A 1 92 ? -13.93 24.453 5.941 1 94.75 92 ARG A O 1
ATOM 676 N N . THR A 1 93 ? -12.102 24.391 4.648 1 90.5 93 THR A N 1
ATOM 677 C CA . THR A 1 93 ? -11.664 25.688 5.141 1 90.5 93 THR A CA 1
ATOM 678 C C . THR A 1 93 ? -11.375 26.641 3.98 1 90.5 93 THR A C 1
ATOM 680 O O . THR A 1 93 ? -10.68 26.281 3.029 1 90.5 93 THR A O 1
ATOM 683 N N . ARG A 1 94 ? -11.938 27.75 4 1 88 94 ARG A N 1
ATOM 684 C CA . ARG A 1 94 ? -11.695 28.781 2.984 1 88 94 ARG A CA 1
ATOM 685 C C . ARG A 1 94 ? -10.398 29.531 3.27 1 88 94 ARG A C 1
ATOM 687 O O . ARG A 1 94 ? -10.109 29.859 4.422 1 88 94 ARG A O 1
ATOM 694 N N . ASP A 1 95 ? -9.57 29.547 2.189 1 76.75 95 ASP A N 1
ATOM 695 C CA . ASP A 1 95 ? -8.344 30.312 2.33 1 76.75 95 ASP A CA 1
ATOM 696 C C . ASP A 1 95 ? -8.641 31.797 2.51 1 76.75 95 ASP A C 1
ATOM 698 O O . ASP A 1 95 ? -9.32 32.406 1.68 1 76.75 95 ASP A O 1
ATOM 702 N N . PRO A 1 96 ? -8.195 32.375 3.564 1 76.81 96 PRO A N 1
ATOM 703 C CA . PRO A 1 96 ? -8.477 33.781 3.812 1 76.81 96 PRO A CA 1
ATOM 704 C C . PRO A 1 96 ? -7.883 34.688 2.748 1 76.81 96 PRO A C 1
ATOM 706 O O . PRO A 1 96 ? -8.406 35.781 2.498 1 76.81 96 PRO A O 1
ATOM 709 N N . GLY A 1 97 ? -6.742 34.25 2.191 1 79.31 97 GLY A N 1
ATOM 710 C CA . GLY A 1 97 ? -6.082 35.062 1.189 1 79.31 97 GLY A CA 1
ATOM 711 C C . GLY A 1 97 ? -6.645 34.875 -0.206 1 79.31 97 GLY A C 1
ATOM 712 O O . GLY A 1 97 ? -6.445 35.719 -1.082 1 79.31 97 GLY A O 1
ATOM 713 N N . ASP A 1 98 ? -7.078 33.812 -0.437 1 79 98 ASP A N 1
ATOM 714 C CA . ASP A 1 98 ? -7.742 33.5 -1.697 1 79 98 ASP A CA 1
ATOM 715 C C . ASP A 1 98 ? -9.062 32.781 -1.455 1 79 98 ASP A C 1
ATOM 717 O O . ASP A 1 98 ? -9.109 31.547 -1.405 1 79 98 ASP A O 1
ATOM 721 N N . ARG A 1 99 ? -10.094 33.594 -1.29 1 75 99 ARG A N 1
ATOM 722 C CA . ARG A 1 99 ? -11.398 33.062 -0.901 1 75 99 ARG A CA 1
ATOM 723 C C . ARG A 1 99 ? -11.891 32.031 -1.896 1 75 99 ARG A C 1
ATOM 725 O O . ARG A 1 99 ? -12.797 31.25 -1.589 1 75 99 ARG A O 1
ATOM 732 N N . ARG A 1 100 ? -11.195 31.984 -3.01 1 73.5 100 ARG A N 1
ATOM 733 C CA . ARG A 1 100 ? -11.633 31.016 -4.008 1 73.5 100 ARG A CA 1
ATOM 734 C C . ARG A 1 100 ? -10.992 29.656 -3.766 1 73.5 100 ARG A C 1
ATOM 736 O O . ARG A 1 100 ? -11.453 28.656 -4.305 1 73.5 100 ARG A O 1
ATOM 743 N N . ARG A 1 101 ? -10.141 29.828 -2.811 1 84.69 101 ARG A N 1
ATOM 744 C CA . ARG A 1 101 ? -9.438 28.578 -2.551 1 84.69 101 ARG A CA 1
ATOM 745 C C . ARG A 1 101 ? -9.953 27.906 -1.286 1 84.69 101 ARG A C 1
ATOM 747 O O . ARG A 1 101 ? -9.859 28.469 -0.194 1 84.69 101 ARG A O 1
ATOM 754 N N . VAL A 1 102 ? -10.625 26.844 -1.456 1 91.38 102 VAL A N 1
ATOM 755 C CA . VAL A 1 102 ? -11.141 26.031 -0.357 1 91.38 102 VAL A CA 1
ATOM 756 C C . VAL A 1 102 ? -10.273 24.781 -0.188 1 91.38 102 VAL A C 1
ATOM 758 O O . VAL A 1 102 ? -10.062 24.031 -1.144 1 91.38 102 VAL A O 1
ATOM 761 N N . THR A 1 103 ? -9.758 24.688 1.017 1 94.69 103 THR A N 1
ATOM 762 C CA . THR A 1 103 ? -8.914 23.531 1.308 1 94.69 103 THR A CA 1
ATOM 763 C C . THR A 1 103 ? -9.594 22.594 2.307 1 94.69 103 THR A C 1
ATOM 765 O O . THR A 1 103 ? -10.609 22.953 2.906 1 94.69 103 THR A O 1
ATOM 768 N N . ILE A 1 104 ? -9.078 21.406 2.396 1 96.25 104 ILE A N 1
ATOM 769 C CA . ILE A 1 104 ? -9.602 20.391 3.303 1 96.25 104 ILE A CA 1
ATOM 770 C C . ILE A 1 104 ? -8.578 20.094 4.402 1 96.25 104 ILE A C 1
ATOM 772 O O . ILE A 1 104 ? -7.402 19.859 4.117 1 96.25 104 ILE A O 1
ATOM 776 N N . THR A 1 105 ? -9.016 20.172 5.672 1 94.69 105 THR A N 1
ATOM 777 C CA . THR A 1 105 ? -8.133 19.891 6.797 1 94.69 105 THR A CA 1
ATOM 778 C C . THR A 1 105 ? -8.75 18.859 7.734 1 94.69 105 THR A C 1
ATOM 780 O O . THR A 1 105 ? -9.969 18.672 7.73 1 94.69 105 THR A O 1
ATOM 783 N N . MET A 1 106 ? -7.875 18.203 8.531 1 94.62 106 MET A N 1
ATOM 784 C CA . MET A 1 106 ? -8.359 17.234 9.508 1 94.62 106 MET A CA 1
ATOM 785 C C . MET A 1 106 ? -8.953 17.922 10.727 1 94.62 106 MET A C 1
ATOM 787 O O . MET A 1 106 ? -8.406 18.922 11.203 1 94.62 106 MET A O 1
ATOM 791 N N . GLU A 1 107 ? -10.039 17.359 11.188 1 95.56 107 GLU A N 1
ATOM 792 C CA . GLU A 1 107 ? -10.523 17.797 12.492 1 95.56 107 GLU A CA 1
ATOM 793 C C . GLU A 1 107 ? -9.562 17.375 13.602 1 95.56 107 GLU A C 1
ATOM 795 O O . GLU A 1 107 ? -9.016 16.281 13.578 1 95.56 107 GLU A O 1
ATOM 800 N N . PRO A 1 108 ? -9.375 18.266 14.648 1 94.25 108 PRO A N 1
ATOM 801 C CA . PRO A 1 108 ? -8.414 17.969 15.711 1 94.25 108 PRO A CA 1
ATOM 802 C C . PRO A 1 108 ? -8.664 16.625 16.391 1 94.25 108 PRO A C 1
ATOM 804 O O . PRO A 1 108 ? -7.719 15.883 16.672 1 94.25 108 PRO A O 1
ATOM 807 N N . ARG A 1 109 ? -9.875 16.312 16.641 1 93.69 109 ARG A N 1
ATOM 808 C CA . ARG A 1 109 ? -10.195 15.047 17.281 1 93.69 109 ARG A CA 1
ATOM 809 C C . ARG A 1 109 ? -9.805 13.867 16.406 1 93.69 109 ARG A C 1
ATOM 811 O O . ARG A 1 109 ? -9.273 12.867 16.906 1 93.69 109 ARG A O 1
ATOM 818 N N . ALA A 1 110 ? -10.031 13.969 15.094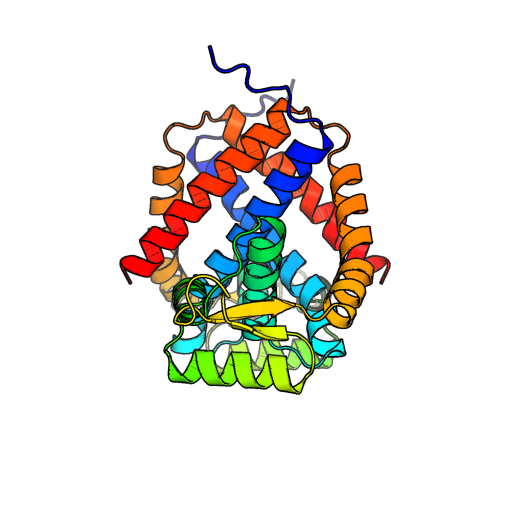 1 93.75 110 ALA A N 1
ATOM 819 C CA . ALA A 1 110 ? -9.68 12.906 14.148 1 93.75 110 ALA A CA 1
ATOM 820 C C . ALA A 1 110 ? -8.164 12.734 14.062 1 93.75 110 ALA A C 1
ATOM 822 O O . ALA A 1 110 ? -7.664 11.609 13.992 1 93.75 110 ALA A O 1
ATOM 823 N N . LEU A 1 111 ? -7.512 13.828 14.102 1 92.25 111 LEU A N 1
ATOM 824 C CA . LEU A 1 111 ? -6.051 13.805 14.07 1 92.25 111 LEU A CA 1
ATOM 825 C C . LEU A 1 111 ? -5.496 13.102 15.305 1 92.25 111 LEU A C 1
ATOM 827 O O . LEU A 1 111 ? -4.574 12.297 15.203 1 92.25 111 LEU A O 1
ATOM 831 N N . THR A 1 112 ? -6.031 13.391 16.438 1 93.31 112 THR A N 1
ATOM 832 C CA . THR A 1 112 ? -5.598 12.781 17.688 1 93.31 112 THR A CA 1
ATOM 833 C C . THR A 1 112 ? -5.844 11.273 17.656 1 93.31 112 THR A C 1
ATOM 835 O O . THR A 1 112 ? -4.98 10.492 18.062 1 93.31 112 THR A O 1
ATOM 838 N N . LEU A 1 113 ? -7.008 10.898 17.156 1 91.62 113 LEU A N 1
ATOM 839 C CA . LEU A 1 113 ? -7.344 9.484 17.062 1 91.62 113 LEU A CA 1
ATOM 840 C C . LEU A 1 113 ? -6.359 8.758 16.141 1 91.62 113 LEU A C 1
ATOM 842 O O . LEU A 1 113 ? -5.891 7.664 16.469 1 91.62 113 LEU A O 1
ATOM 846 N N . ALA A 1 114 ? -6.062 9.383 15.039 1 91.88 114 ALA A N 1
ATOM 847 C CA . ALA A 1 114 ? -5.113 8.789 14.102 1 91.88 114 ALA A CA 1
ATOM 848 C C . ALA A 1 114 ? -3.723 8.688 14.719 1 91.88 114 ALA A C 1
ATOM 850 O O . ALA A 1 114 ? -3.068 7.645 14.625 1 91.88 114 ALA A O 1
ATOM 851 N N . ARG A 1 115 ? -3.277 9.719 15.367 1 91.88 115 ARG A N 1
ATOM 852 C CA . ARG A 1 115 ? -1.964 9.734 16 1 91.88 115 ARG A CA 1
ATOM 853 C C . ARG A 1 115 ? -1.86 8.648 17.078 1 91.88 115 ARG A C 1
ATOM 855 O O . ARG A 1 115 ? -0.863 7.926 17.141 1 91.88 115 ARG A O 1
ATOM 862 N N . ASP A 1 116 ? -2.854 8.523 17.859 1 93.06 116 ASP A N 1
ATOM 863 C CA . ASP A 1 116 ? -2.859 7.527 18.922 1 93.06 116 ASP A CA 1
ATOM 864 C C . ASP A 1 116 ? -2.748 6.117 18.359 1 93.06 116 ASP A C 1
ATOM 866 O O . ASP A 1 116 ? -2.152 5.234 18.984 1 93.06 116 ASP A O 1
ATOM 870 N N . TYR A 1 117 ? -3.262 5.941 17.172 1 93.19 117 TYR A N 1
ATOM 871 C CA . TYR A 1 117 ? -3.268 4.609 16.578 1 93.19 117 TYR A CA 1
ATOM 872 C C . TYR A 1 117 ? -1.97 4.336 15.828 1 93.19 117 TYR A C 1
ATOM 874 O O . TYR A 1 117 ? -1.412 3.242 15.922 1 93.19 117 TYR A O 1
ATOM 882 N N . PHE A 1 118 ? -1.431 5.367 15.125 1 93.25 118 PHE A N 1
ATOM 883 C CA . PHE A 1 118 ? -0.367 5.09 14.164 1 93.25 118 PHE A CA 1
ATOM 884 C C . PHE A 1 118 ? 0.995 5.441 14.75 1 93.25 118 PHE A C 1
ATOM 886 O O . PHE A 1 118 ? 2.025 4.973 14.266 1 93.25 118 PHE A O 1
ATOM 893 N N . VAL A 1 119 ? 1.126 6.246 15.805 1 91.94 119 VAL A N 1
ATOM 894 C CA . VAL A 1 119 ? 2.391 6.699 16.375 1 91.94 119 VAL A CA 1
ATOM 895 C C . VAL A 1 119 ? 3.162 5.508 16.938 1 91.94 119 VAL A C 1
ATOM 897 O O . VAL A 1 119 ? 4.367 5.379 16.719 1 91.94 119 VAL A O 1
ATOM 900 N N . PRO A 1 120 ? 2.479 4.543 17.625 1 93.88 120 PRO A N 1
ATOM 901 C CA . PRO A 1 120 ? 3.217 3.361 18.078 1 93.88 120 PRO A CA 1
ATOM 902 C C . PRO A 1 120 ? 3.865 2.594 16.938 1 93.88 120 PRO A C 1
ATOM 904 O O . PRO A 1 120 ? 4.984 2.092 17.078 1 93.88 120 PRO A O 1
ATOM 907 N N . LEU A 1 121 ? 3.154 2.504 15.812 1 95.62 121 LEU A N 1
ATOM 908 C CA . LEU A 1 121 ? 3.736 1.837 14.648 1 95.62 121 LEU A CA 1
ATOM 909 C C . LEU A 1 121 ? 4.977 2.578 14.164 1 95.62 121 LEU A C 1
ATOM 911 O O . LEU A 1 121 ? 5.973 1.952 13.797 1 95.62 121 LEU A O 1
ATOM 915 N N . GLY A 1 122 ? 4.945 3.936 14.133 1 94.94 122 GLY A N 1
ATOM 916 C CA . GLY A 1 122 ? 6.113 4.727 13.766 1 94.94 122 GLY A CA 1
ATOM 917 C C . GLY A 1 122 ? 7.328 4.43 14.625 1 94.94 122 GLY A C 1
ATOM 918 O O . GLY A 1 122 ? 8.445 4.332 14.117 1 94.94 122 GLY A O 1
ATOM 919 N N . SER A 1 123 ? 7.066 4.242 15.883 1 94.69 123 SER A N 1
ATOM 920 C CA . SER A 1 123 ? 8.148 3.922 16.812 1 94.69 123 SER A CA 1
ATOM 921 C C . SER A 1 123 ? 8.711 2.533 16.547 1 94.69 123 SER A C 1
ATOM 923 O O . SER A 1 123 ? 9.93 2.344 16.547 1 94.69 123 SER A O 1
ATOM 925 N N . LEU A 1 124 ? 7.816 1.571 16.312 1 96.44 124 LEU A N 1
ATOM 926 C CA . LEU A 1 124 ? 8.25 0.214 15.992 1 96.44 124 LEU A CA 1
ATOM 927 C C . LEU A 1 124 ? 9.07 0.189 14.711 1 96.44 124 LEU A C 1
ATOM 929 O O . LEU A 1 124 ? 10.062 -0.536 14.617 1 96.44 124 LEU A O 1
ATOM 933 N N . MET A 1 125 ? 8.688 1.014 13.758 1 97.81 125 MET A N 1
ATOM 934 C CA . MET A 1 125 ? 9.406 1.089 12.492 1 97.81 125 MET A CA 1
ATOM 935 C C . MET A 1 125 ? 10.805 1.678 12.688 1 97.81 125 MET A C 1
ATOM 937 O O . MET A 1 125 ? 11.781 1.169 12.141 1 97.81 125 MET A O 1
ATOM 941 N N . SER A 1 126 ? 10.828 2.74 13.477 1 96.94 126 SER A N 1
ATOM 942 C CA . SER A 1 126 ? 12.125 3.336 13.789 1 96.94 126 SER A CA 1
ATOM 943 C C . SER A 1 126 ? 13.047 2.332 14.477 1 96.94 126 SER A C 1
ATOM 945 O O . SER A 1 126 ? 14.227 2.232 14.141 1 96.94 126 SER A O 1
ATOM 947 N N . ASP A 1 127 ? 12.516 1.514 15.391 1 96.88 127 ASP A N 1
ATOM 948 C CA . ASP A 1 127 ? 13.289 0.499 16.094 1 96.88 127 ASP A CA 1
ATOM 949 C C . ASP A 1 127 ? 13.766 -0.597 15.148 1 96.88 127 ASP A C 1
ATOM 951 O O . ASP A 1 127 ? 14.883 -1.101 15.281 1 96.88 127 ASP A O 1
ATOM 955 N N . ALA A 1 128 ? 12.945 -0.972 14.195 1 97.94 128 ALA A N 1
ATOM 956 C CA . ALA A 1 128 ? 13.227 -2.074 13.281 1 97.94 128 ALA A CA 1
ATOM 957 C C . ALA A 1 128 ? 14.43 -1.76 12.406 1 97.94 128 ALA A C 1
ATOM 959 O O . ALA A 1 128 ? 15.117 -2.67 11.93 1 97.94 128 ALA A O 1
ATOM 960 N N . VAL A 1 129 ? 14.695 -0.448 12.188 1 98.25 129 VAL A N 1
ATOM 961 C CA . VAL A 1 129 ? 15.797 -0.093 11.297 1 98.25 129 VAL A CA 1
ATOM 962 C C . VAL A 1 129 ? 16.875 0.644 12.094 1 98.25 129 VAL A C 1
ATOM 964 O O . VAL A 1 129 ? 17.641 1.438 11.531 1 98.25 129 VAL A O 1
ATOM 967 N N . ALA A 1 130 ? 16.891 0.462 13.391 1 97 130 ALA A N 1
ATOM 968 C CA . ALA A 1 130 ? 17.828 1.153 14.273 1 97 130 ALA A CA 1
ATOM 969 C C . ALA A 1 130 ? 19.266 0.898 13.852 1 97 130 ALA A C 1
ATOM 971 O O . ALA A 1 130 ? 20.141 1.763 14.016 1 97 130 ALA A O 1
ATOM 972 N N . ASP A 1 131 ? 19.547 -0.202 13.195 1 97.06 131 ASP A N 1
ATOM 973 C CA . ASP A 1 131 ? 20.906 -0.589 12.844 1 97.06 131 ASP A CA 1
ATOM 974 C C . ASP A 1 131 ? 21.281 -0.11 11.438 1 97.06 131 ASP A C 1
ATOM 976 O O . ASP A 1 131 ? 22.422 -0.234 11.016 1 97.06 131 ASP A O 1
ATOM 980 N N . ALA A 1 132 ? 20.297 0.357 10.68 1 97.25 132 ALA A N 1
ATOM 981 C CA . ALA A 1 132 ? 20.578 0.893 9.352 1 97.25 132 ALA A CA 1
ATOM 982 C C . ALA A 1 132 ? 21.188 2.285 9.438 1 97.25 132 ALA A C 1
ATOM 984 O O . ALA A 1 132 ? 20.797 3.094 10.281 1 97.25 132 ALA A O 1
ATOM 985 N N . SER A 1 133 ? 22.125 2.648 8.648 1 97.12 133 SER A N 1
ATOM 986 C CA . SER A 1 133 ? 22.781 3.959 8.648 1 97.12 133 SER A CA 1
ATOM 987 C C . SER A 1 133 ? 21.844 5.035 8.109 1 97.12 133 SER A C 1
ATOM 989 O O . SER A 1 133 ? 20.906 4.734 7.363 1 97.12 133 SER A O 1
ATOM 991 N N . ASP A 1 134 ? 22.141 6.266 8.477 1 97.12 134 ASP A N 1
ATOM 992 C CA . ASP A 1 134 ? 21.375 7.395 7.941 1 97.12 134 ASP A CA 1
ATOM 993 C C . ASP A 1 134 ? 21.453 7.426 6.418 1 97.12 134 ASP A C 1
ATOM 995 O O . ASP A 1 134 ? 20.469 7.738 5.75 1 97.12 134 ASP A O 1
ATOM 999 N N . SER A 1 135 ? 22.594 7.031 5.926 1 96 135 SER A N 1
ATOM 1000 C CA . SER A 1 135 ? 22.797 7.012 4.48 1 96 135 SER A CA 1
ATOM 1001 C C . SER A 1 135 ? 21.922 5.953 3.816 1 96 135 SER A C 1
ATOM 1003 O O . SER A 1 135 ? 21.312 6.207 2.771 1 96 135 SER A O 1
ATOM 1005 N N . ASP A 1 136 ? 21.797 4.773 4.418 1 96.75 136 ASP A N 1
ATOM 1006 C CA . ASP A 1 136 ? 20.969 3.699 3.879 1 96.75 136 ASP A CA 1
ATOM 1007 C C . ASP A 1 136 ? 19.484 4.094 3.873 1 96.75 136 ASP A C 1
ATOM 1009 O O . ASP A 1 136 ? 18.781 3.846 2.896 1 96.75 136 ASP A O 1
ATOM 1013 N N . LEU A 1 137 ? 19.109 4.746 4.93 1 98.06 137 LEU A N 1
ATOM 1014 C CA . LEU A 1 137 ? 17.719 5.164 5.039 1 98.06 137 LEU A CA 1
ATOM 1015 C C . LEU A 1 137 ? 17.391 6.262 4.031 1 98.06 137 LEU A C 1
ATOM 1017 O O . LEU A 1 137 ? 16.328 6.238 3.396 1 98.06 137 LEU A O 1
ATOM 1021 N N . SER A 1 138 ? 18.281 7.172 3.904 1 97.38 138 SER A N 1
ATOM 1022 C CA . SER A 1 138 ? 18.094 8.25 2.938 1 97.38 138 SER A CA 1
ATOM 1023 C C . SER A 1 138 ? 18.047 7.711 1.512 1 97.38 138 SER A C 1
ATOM 1025 O O . SER A 1 138 ? 17.219 8.156 0.701 1 97.38 138 SER A O 1
ATOM 1027 N N . ARG A 1 139 ? 18.828 6.75 1.235 1 96.75 139 ARG A N 1
ATOM 1028 C CA . ARG A 1 139 ? 18.828 6.137 -0.089 1 96.75 139 ARG A CA 1
ATOM 1029 C C . ARG A 1 139 ? 17.562 5.34 -0.333 1 96.75 139 ARG A C 1
ATOM 1031 O O . ARG A 1 139 ? 17.016 5.359 -1.438 1 96.75 139 ARG A O 1
ATOM 1038 N N . ALA A 1 140 ? 17.141 4.633 0.688 1 98.44 140 ALA A N 1
ATOM 1039 C CA . ALA A 1 140 ? 15.875 3.906 0.567 1 98.44 140 ALA A CA 1
ATOM 1040 C C . ALA A 1 140 ? 14.727 4.855 0.239 1 98.44 140 ALA A C 1
ATOM 1042 O O . ALA A 1 140 ? 13.914 4.57 -0.645 1 98.44 140 ALA A O 1
ATOM 1043 N N . ALA A 1 141 ? 14.711 5.996 0.911 1 98.31 141 ALA A N 1
ATOM 1044 C CA . ALA A 1 141 ? 13.672 6.992 0.648 1 98.31 141 ALA A CA 1
ATOM 1045 C C . ALA A 1 141 ? 13.75 7.5 -0.789 1 98.31 141 ALA A C 1
ATOM 1047 O O . ALA A 1 141 ? 12.734 7.629 -1.467 1 98.31 141 ALA A O 1
ATOM 1048 N N . ALA A 1 142 ? 14.953 7.75 -1.242 1 98.12 142 ALA A N 1
ATOM 1049 C CA . ALA A 1 142 ? 15.148 8.266 -2.594 1 98.12 142 ALA A CA 1
ATOM 1050 C C . ALA A 1 142 ? 14.703 7.246 -3.641 1 98.12 142 ALA A C 1
ATOM 1052 O O . ALA A 1 142 ? 14.055 7.605 -4.625 1 98.12 142 ALA A O 1
ATOM 1053 N N . VAL A 1 143 ? 15.023 6 -3.438 1 98.62 143 VAL A N 1
ATOM 1054 C CA . VAL A 1 143 ? 14.641 4.926 -4.348 1 98.62 143 VAL A CA 1
ATOM 1055 C C . VAL A 1 143 ? 13.117 4.805 -4.395 1 98.62 143 VAL A C 1
ATOM 1057 O O . VAL A 1 143 ? 12.523 4.723 -5.473 1 98.62 143 VAL A O 1
ATOM 1060 N N . VAL A 1 144 ? 12.484 4.832 -3.223 1 98.69 144 VAL A N 1
ATOM 1061 C CA . VAL A 1 144 ? 11.031 4.711 -3.15 1 98.69 144 VAL A CA 1
ATOM 1062 C C . VAL A 1 144 ? 10.383 5.883 -3.885 1 98.69 144 VAL A C 1
ATOM 1064 O O . VAL A 1 144 ? 9.414 5.695 -4.629 1 98.69 144 VAL A O 1
ATOM 1067 N N . ARG A 1 145 ? 10.922 7.086 -3.779 1 98.12 145 ARG A N 1
ATOM 1068 C CA . ARG A 1 145 ? 10.383 8.266 -4.453 1 98.12 145 ARG A CA 1
ATOM 1069 C C . ARG A 1 145 ? 10.484 8.125 -5.969 1 98.12 145 ARG A C 1
ATOM 1071 O O . ARG A 1 145 ? 9.562 8.5 -6.691 1 98.12 145 ARG A O 1
ATOM 1078 N N . GLN A 1 146 ? 11.562 7.59 -6.41 1 98.25 146 GLN A N 1
ATOM 1079 C CA . GLN A 1 146 ? 11.719 7.352 -7.844 1 98.25 146 GLN A CA 1
ATOM 1080 C C . GLN A 1 146 ? 10.695 6.34 -8.344 1 98.25 146 GLN A C 1
ATOM 1082 O O . GLN A 1 146 ? 10.141 6.5 -9.438 1 98.25 146 GLN A O 1
ATOM 1087 N N . LEU A 1 147 ? 10.43 5.363 -7.562 1 98.44 147 LEU A N 1
ATOM 1088 C CA . LEU A 1 147 ? 9.469 4.34 -7.957 1 98.44 147 LEU A CA 1
ATOM 1089 C C . LEU A 1 147 ? 8.055 4.902 -7.984 1 98.44 147 LEU A C 1
ATOM 1091 O O . LEU A 1 147 ? 7.234 4.496 -8.812 1 98.44 147 LEU A O 1
ATOM 1095 N N . ILE A 1 148 ? 7.754 5.824 -7.07 1 97.75 148 ILE A N 1
ATOM 1096 C CA . ILE A 1 148 ? 6.457 6.496 -7.062 1 97.75 148 ILE A CA 1
ATOM 1097 C C . ILE A 1 148 ? 6.234 7.211 -8.391 1 97.75 148 ILE A C 1
ATOM 1099 O O . ILE A 1 148 ? 5.137 7.168 -8.953 1 97.75 148 ILE A O 1
ATOM 1103 N N . SER A 1 149 ? 7.285 7.809 -8.938 1 95.81 149 SER A N 1
ATOM 1104 C CA . SER A 1 149 ? 7.168 8.508 -10.211 1 95.81 149 SER A CA 1
ATOM 1105 C C . SER A 1 149 ? 6.789 7.551 -11.336 1 95.81 149 SER A C 1
ATOM 1107 O O . SER A 1 149 ? 6.047 7.922 -12.25 1 95.81 149 SER A O 1
ATOM 1109 N N . ALA A 1 150 ? 7.262 6.34 -11.273 1 96.19 150 ALA A N 1
ATOM 1110 C CA . ALA A 1 150 ? 6.914 5.324 -12.258 1 96.19 150 ALA A CA 1
ATOM 1111 C C . ALA A 1 150 ? 5.434 4.961 -12.18 1 96.19 150 ALA A C 1
ATOM 1113 O O . ALA A 1 150 ? 4.781 4.77 -13.211 1 96.19 150 ALA A O 1
ATOM 1114 N N . ILE A 1 151 ? 4.91 4.871 -10.984 1 96.25 151 ILE A N 1
ATOM 1115 C CA . ILE A 1 151 ? 3.51 4.512 -10.789 1 96.25 151 ILE A CA 1
ATOM 1116 C C . ILE A 1 151 ? 2.609 5.629 -11.312 1 96.25 151 ILE A C 1
ATOM 1118 O O . ILE A 1 151 ? 1.625 5.367 -12.008 1 96.25 151 ILE A O 1
ATOM 1122 N N . THR A 1 152 ? 3 6.855 -10.977 1 92.81 152 THR A N 1
ATOM 1123 C CA . THR A 1 152 ? 2.223 8 -11.43 1 92.81 152 THR A CA 1
ATOM 1124 C C . THR A 1 152 ? 2.254 8.109 -12.953 1 92.81 152 THR A C 1
ATOM 1126 O O . THR A 1 152 ? 1.236 8.414 -13.578 1 92.81 152 THR A O 1
ATOM 1129 N N . ALA A 1 153 ? 3.381 7.777 -13.578 1 91 153 ALA A N 1
ATOM 1130 C CA . ALA A 1 153 ? 3.502 7.777 -15.031 1 91 153 ALA A CA 1
ATOM 1131 C C . ALA A 1 153 ? 2.631 6.691 -15.656 1 91 153 ALA A C 1
ATOM 1133 O O . ALA A 1 153 ? 2.037 6.895 -16.719 1 91 153 ALA A O 1
ATOM 1134 N N . ALA A 1 154 ? 2.592 5.574 -14.984 1 91.44 154 ALA A N 1
ATOM 1135 C CA . ALA A 1 154 ? 1.79 4.465 -15.492 1 91.44 154 ALA A CA 1
ATOM 1136 C C . ALA A 1 154 ? 0.302 4.801 -15.461 1 91.44 154 ALA A C 1
ATOM 1138 O O . ALA A 1 154 ? -0.451 4.402 -16.344 1 91.44 154 ALA A O 1
ATOM 1139 N N . ARG A 1 155 ? -0.16 5.492 -14.469 1 85.56 155 ARG A N 1
ATOM 1140 C CA . ARG A 1 155 ? -1.562 5.875 -14.32 1 85.56 155 ARG A CA 1
ATOM 1141 C C . ARG A 1 155 ? -1.973 6.859 -15.414 1 85.56 155 ARG A C 1
ATOM 1143 O O . ARG A 1 155 ? -3.105 6.82 -15.898 1 85.56 155 ARG A O 1
ATOM 1150 N N . LEU A 1 156 ? -1.015 7.711 -15.781 1 78.81 156 LEU A N 1
ATOM 1151 C CA . LEU A 1 156 ? -1.297 8.727 -16.781 1 78.81 156 LEU A CA 1
ATOM 1152 C C . LEU A 1 156 ? -1.324 8.117 -18.188 1 78.81 156 LEU A C 1
ATOM 1154 O O . LEU A 1 156 ? -1.953 8.664 -19.094 1 78.81 156 LEU A O 1
ATOM 1158 N N . SER A 1 157 ? -0.63 6.953 -18.359 1 74.31 157 SER A N 1
ATOM 1159 C CA . SER A 1 157 ? -0.575 6.289 -19.656 1 74.31 157 SER A CA 1
ATOM 1160 C C . SER A 1 157 ? -1.749 5.332 -19.844 1 74.31 157 SER A C 1
ATOM 1162 O O . SER A 1 157 ? -1.971 4.816 -20.938 1 74.31 157 SER A O 1
ATOM 1164 N N . SER A 1 158 ? -2.494 4.883 -18.797 1 64.62 158 SER A N 1
ATOM 1165 C CA . SER A 1 158 ? -3.602 3.939 -18.891 1 64.62 158 SER A CA 1
ATOM 1166 C C . SER A 1 158 ? -4.906 4.648 -19.25 1 64.62 158 SER A C 1
ATOM 1168 O O . SER A 1 158 ? -5.094 5.816 -18.906 1 64.62 158 SER A O 1
ATOM 1170 N N . MET B 1 1 ? 27.594 25.938 -1.929 1 30.48 1 MET B N 1
ATOM 1171 C CA . MET B 1 1 ? 27.453 24.562 -1.483 1 30.48 1 MET B CA 1
ATOM 1172 C C . MET B 1 1 ? 26.312 24.406 -0.491 1 30.48 1 MET B C 1
ATOM 1174 O O . MET B 1 1 ? 26.359 24.969 0.604 1 30.48 1 MET B O 1
ATOM 1178 N N . VAL B 1 2 ? 25.031 24.516 -0.76 1 34.97 2 VAL B N 1
ATOM 1179 C CA . VAL B 1 2 ? 23.906 24.656 0.162 1 34.97 2 VAL B CA 1
ATOM 1180 C C . VAL B 1 2 ? 24 23.594 1.259 1 34.97 2 VAL B C 1
ATOM 1182 O O . VAL B 1 2 ? 24.109 22.406 0.971 1 34.97 2 VAL B O 1
ATOM 1185 N N . ALA B 1 3 ? 24.5 23.875 2.252 1 37.34 3 ALA B N 1
ATOM 1186 C CA . ALA B 1 3 ? 24.797 23.047 3.412 1 37.34 3 ALA B CA 1
ATOM 1187 C C . ALA B 1 3 ? 23.625 22.109 3.723 1 37.34 3 ALA B C 1
ATOM 1189 O O . ALA B 1 3 ? 22.531 22.578 4.039 1 37.34 3 ALA B O 1
ATOM 1190 N N . GLN B 1 4 ? 23.328 21.125 2.947 1 42.62 4 GLN B N 1
ATOM 1191 C CA . GLN B 1 4 ? 22.297 20.156 3.316 1 42.62 4 GLN B CA 1
ATOM 1192 C C . GLN B 1 4 ? 22.375 19.812 4.805 1 42.62 4 GLN B C 1
ATOM 1194 O O . GLN B 1 4 ? 23.359 19.266 5.277 1 42.62 4 GLN B O 1
ATOM 1199 N N . GLN B 1 5 ? 22.109 20.609 5.637 1 45.75 5 GLN B N 1
ATOM 1200 C CA . GLN B 1 5 ? 22.094 20.391 7.078 1 45.75 5 GLN B CA 1
ATOM 1201 C C . GLN B 1 5 ? 21.75 18.938 7.41 1 45.75 5 GLN B C 1
ATOM 1203 O O . GLN B 1 5 ? 20.906 18.328 6.762 1 45.75 5 GLN B O 1
ATOM 1208 N N . PRO B 1 6 ? 22.609 18.109 7.973 1 53.94 6 PRO B N 1
ATOM 1209 C CA . PRO B 1 6 ? 22.453 16.688 8.32 1 53.94 6 PRO B CA 1
ATOM 1210 C C . PRO B 1 6 ? 21.047 16.359 8.812 1 53.94 6 PRO B C 1
ATOM 1212 O O . PRO B 1 6 ? 20.562 16.969 9.773 1 53.94 6 PRO B O 1
ATOM 1215 N N . GLU B 1 7 ? 20.141 16.172 8 1 65.69 7 GLU B N 1
ATOM 1216 C CA . GLU B 1 7 ? 18.797 15.852 8.484 1 65.69 7 GLU B CA 1
ATOM 1217 C C . GLU B 1 7 ? 18.844 14.797 9.594 1 65.69 7 GLU B C 1
ATOM 1219 O O . GLU B 1 7 ? 19.562 13.805 9.477 1 65.69 7 GLU B O 1
ATOM 1224 N N . GLY B 1 8 ? 18.672 15.25 10.906 1 87.94 8 GLY B N 1
ATOM 1225 C CA . GLY B 1 8 ? 18.594 14.328 12.031 1 87.94 8 GLY B CA 1
ATOM 1226 C C . GLY B 1 8 ? 17.844 13.047 11.711 1 87.94 8 GLY B C 1
ATOM 1227 O O . GLY B 1 8 ? 17.125 12.984 10.719 1 87.94 8 GLY B O 1
ATOM 1228 N N . ARG B 1 9 ? 18.328 11.977 12.234 1 94.88 9 ARG B N 1
ATOM 1229 C CA . ARG B 1 9 ? 17.734 10.648 12.055 1 94.88 9 ARG B CA 1
ATOM 1230 C C . ARG B 1 9 ? 16.219 10.727 12.008 1 94.88 9 ARG B C 1
ATOM 1232 O O . ARG B 1 9 ? 15.578 10.062 11.18 1 94.88 9 ARG B O 1
ATOM 1239 N N . ALA B 1 10 ? 15.695 11.578 12.789 1 94.38 10 ALA B N 1
ATOM 1240 C CA . ALA B 1 10 ? 14.242 11.727 12.859 1 94.38 10 ALA B CA 1
ATOM 1241 C C . ALA B 1 10 ? 13.688 12.273 11.547 1 94.38 10 ALA B C 1
ATOM 1243 O O . ALA B 1 10 ? 12.625 11.836 11.086 1 94.38 10 ALA B O 1
ATOM 1244 N N . ALA B 1 11 ? 14.367 13.203 10.977 1 95.12 11 ALA B N 1
ATOM 1245 C CA . ALA B 1 11 ? 13.93 13.797 9.719 1 95.12 11 ALA B CA 1
ATOM 1246 C C . ALA B 1 11 ? 14.031 12.797 8.57 1 95.12 11 ALA B C 1
ATOM 1248 O O . ALA B 1 11 ? 13.156 12.75 7.699 1 95.12 11 ALA B O 1
ATOM 1249 N N . ILE B 1 12 ? 15.078 11.992 8.594 1 96.69 12 ILE B N 1
ATOM 1250 C CA . ILE B 1 12 ? 15.289 10.977 7.57 1 96.69 12 ILE B CA 1
ATOM 1251 C C . ILE B 1 12 ? 14.18 9.922 7.656 1 96.69 12 ILE B C 1
ATOM 1253 O O . ILE B 1 12 ? 13.609 9.531 6.637 1 96.69 12 ILE B O 1
ATOM 1257 N N . MET B 1 13 ? 13.852 9.539 8.859 1 96.62 13 MET B N 1
ATOM 1258 C CA . MET B 1 13 ? 12.805 8.547 9.07 1 96.62 13 MET B CA 1
ATOM 1259 C C . MET B 1 13 ? 11.445 9.086 8.633 1 96.62 13 MET B C 1
ATOM 1261 O O . MET B 1 13 ? 10.656 8.367 8.023 1 96.62 13 MET B O 1
ATOM 1265 N N . LYS B 1 14 ? 11.227 10.336 8.953 1 94.12 14 LYS B N 1
ATOM 1266 C CA . LYS B 1 14 ? 9.984 10.969 8.523 1 94.12 14 LYS B CA 1
ATOM 1267 C C . LYS B 1 14 ? 9.852 10.953 7.008 1 94.12 14 LYS B C 1
ATOM 1269 O O . LYS B 1 14 ? 8.773 10.672 6.477 1 94.12 14 LYS B O 1
ATOM 1274 N N . GLU B 1 15 ? 10.914 11.195 6.34 1 95.38 15 GLU B N 1
ATOM 1275 C CA . GLU B 1 15 ? 10.914 11.203 4.879 1 95.38 15 GLU B CA 1
ATOM 1276 C C . GLU B 1 15 ? 10.688 9.797 4.324 1 95.38 15 GLU B C 1
ATOM 1278 O O . GLU B 1 15 ? 9.945 9.617 3.355 1 95.38 15 GLU B O 1
ATOM 1283 N N . LEU B 1 16 ? 11.297 8.82 4.906 1 97.75 16 LEU B N 1
ATOM 1284 C CA . LEU B 1 16 ? 11.156 7.441 4.453 1 97.75 16 LEU B CA 1
ATOM 1285 C C . LEU B 1 16 ? 9.727 6.953 4.652 1 97.75 16 LEU B C 1
ATOM 1287 O O . LEU B 1 16 ? 9.125 6.371 3.742 1 97.75 16 LEU B O 1
ATOM 1291 N N . ILE B 1 17 ? 9.188 7.277 5.801 1 96.38 17 ILE B N 1
ATOM 1292 C CA . ILE B 1 17 ? 7.824 6.863 6.102 1 96.38 17 ILE B CA 1
ATOM 1293 C C . ILE B 1 17 ? 6.852 7.57 5.164 1 96.38 17 ILE B C 1
ATOM 1295 O O . ILE B 1 17 ? 5.934 6.949 4.625 1 96.38 17 ILE B O 1
ATOM 1299 N N . ALA B 1 18 ? 7.094 8.867 4.918 1 95 18 ALA B N 1
ATOM 1300 C CA . ALA B 1 18 ? 6.25 9.617 3.994 1 95 18 ALA B CA 1
ATOM 1301 C C . ALA B 1 18 ? 6.316 9.031 2.588 1 95 18 ALA B C 1
ATOM 1303 O O . ALA B 1 18 ? 5.289 8.906 1.913 1 95 18 ALA B O 1
ATOM 1304 N N . ALA B 1 19 ? 7.488 8.648 2.117 1 97.31 19 ALA B N 1
ATOM 1305 C CA . ALA B 1 19 ? 7.664 8.055 0.794 1 97.31 19 ALA B CA 1
ATOM 1306 C C . ALA B 1 19 ? 6.941 6.711 0.695 1 97.31 19 ALA B C 1
ATOM 1308 O O . ALA B 1 19 ? 6.273 6.43 -0.304 1 97.31 19 ALA B O 1
ATOM 1309 N N . LEU B 1 20 ? 7.02 5.918 1.73 1 98.12 20 LEU B N 1
ATOM 1310 C CA . LEU B 1 20 ? 6.375 4.609 1.738 1 98.12 20 LEU B CA 1
ATOM 1311 C C . LEU B 1 20 ? 4.859 4.75 1.789 1 98.12 20 LEU B C 1
ATOM 1313 O O . LEU B 1 20 ? 4.141 3.982 1.143 1 98.12 20 LEU B O 1
ATOM 1317 N N . GLN B 1 21 ? 4.391 5.688 2.557 1 96.25 21 GLN B N 1
ATOM 1318 C CA . GLN B 1 21 ? 2.959 5.953 2.576 1 96.25 21 GLN B CA 1
ATOM 1319 C C . GLN B 1 21 ? 2.463 6.391 1.2 1 96.25 21 GLN B C 1
ATOM 1321 O O . GLN B 1 21 ? 1.439 5.898 0.718 1 96.25 21 GLN B O 1
ATOM 1326 N N . GLU B 1 22 ? 3.189 7.301 0.625 1 96.31 22 GLU B N 1
ATOM 1327 C CA . GLU B 1 22 ? 2.811 7.758 -0.709 1 96.31 22 GLU B CA 1
ATOM 1328 C C . GLU B 1 22 ? 2.863 6.613 -1.719 1 96.31 22 GLU B C 1
ATOM 1330 O O . GLU B 1 22 ? 1.975 6.484 -2.564 1 96.31 22 GLU B O 1
ATOM 1335 N N . PHE B 1 23 ? 3.883 5.789 -1.649 1 98 23 PHE B N 1
ATOM 1336 C CA . PHE B 1 23 ? 3.984 4.617 -2.51 1 98 23 PHE B CA 1
ATOM 1337 C C . PHE B 1 23 ? 2.758 3.725 -2.354 1 98 23 PHE B C 1
ATOM 1339 O O . PHE B 1 23 ? 2.201 3.25 -3.346 1 98 23 PHE B O 1
ATOM 1346 N N . THR B 1 24 ? 2.316 3.504 -1.129 1 97.31 24 THR B N 1
ATOM 1347 C CA . THR B 1 24 ? 1.179 2.643 -0.83 1 97.31 24 THR B CA 1
ATOM 1348 C C . THR B 1 24 ? -0.101 3.205 -1.441 1 97.31 24 THR B C 1
ATOM 1350 O O . THR B 1 24 ? -0.855 2.48 -2.094 1 97.31 24 THR B O 1
ATOM 1353 N N . VAL B 1 25 ? -0.313 4.473 -1.332 1 96.44 25 VAL B N 1
ATOM 1354 C CA . VAL B 1 25 ? -1.522 5.109 -1.845 1 96.44 25 VAL B CA 1
ATOM 1355 C C . VAL B 1 25 ? -1.511 5.09 -3.371 1 96.44 25 VAL B C 1
ATOM 1357 O O . VAL B 1 25 ? -2.496 4.695 -4 1 96.44 25 VAL B O 1
ATOM 1360 N N . GLU B 1 26 ? -0.384 5.504 -3.955 1 95.81 26 GLU B N 1
ATOM 1361 C CA . GLU B 1 26 ? -0.297 5.527 -5.414 1 95.81 26 GLU B CA 1
ATOM 1362 C C . GLU B 1 26 ? -0.468 4.129 -6 1 95.81 26 GLU B C 1
ATOM 1364 O O . GLU B 1 26 ? -1.123 3.959 -7.031 1 95.81 26 GLU B O 1
ATOM 1369 N N . SER B 1 27 ? 0.127 3.117 -5.371 1 96.38 27 SER B N 1
ATOM 1370 C CA . SER B 1 27 ? -0.043 1.735 -5.809 1 96.38 27 SER B CA 1
ATOM 1371 C C . SER B 1 27 ? -1.499 1.296 -5.695 1 96.38 27 SER B C 1
ATOM 1373 O O . SER B 1 27 ? -2.02 0.621 -6.586 1 96.38 27 SER B O 1
ATOM 1375 N N . ASP B 1 28 ? -2.123 1.682 -4.609 1 95.69 28 ASP B N 1
ATOM 1376 C CA . ASP B 1 28 ? -3.523 1.328 -4.395 1 95.69 28 ASP B CA 1
ATOM 1377 C C . ASP B 1 28 ? -4.406 1.886 -5.504 1 95.69 28 ASP B C 1
ATOM 1379 O O . ASP B 1 28 ? -5.258 1.175 -6.047 1 95.69 28 ASP B O 1
ATOM 1383 N N . VAL B 1 29 ? -4.215 3.133 -5.809 1 94.56 29 VAL B N 1
ATOM 1384 C CA . VAL B 1 29 ? -5.008 3.775 -6.852 1 94.56 29 VAL B CA 1
ATOM 1385 C C . VAL B 1 29 ? -4.797 3.059 -8.18 1 94.56 29 VAL B C 1
ATOM 1387 O O . VAL B 1 29 ? -5.754 2.779 -8.906 1 94.56 29 VAL B O 1
ATOM 1390 N N . PHE B 1 30 ? -3.578 2.715 -8.508 1 94.81 30 PHE B N 1
ATOM 1391 C CA . PHE B 1 30 ? -3.25 2.025 -9.75 1 94.81 30 PHE B CA 1
ATOM 1392 C C . PHE B 1 30 ? -3.891 0.643 -9.789 1 94.81 30 PHE B C 1
ATOM 1394 O O . PHE B 1 30 ? -4.52 0.27 -10.781 1 94.81 30 PHE B O 1
ATOM 1401 N N . VAL B 1 31 ? -3.807 -0.117 -8.688 1 94.81 31 VAL B N 1
ATOM 1402 C CA . VAL B 1 31 ? -4.293 -1.49 -8.609 1 94.81 31 VAL B CA 1
ATOM 1403 C C . VAL B 1 31 ? -5.82 -1.502 -8.625 1 94.81 31 VAL B C 1
ATOM 1405 O O . VAL B 1 31 ? -6.434 -2.426 -9.164 1 94.81 31 VAL B O 1
ATOM 1408 N N . ASP B 1 32 ? -6.387 -0.491 -8.078 1 93.12 32 ASP B N 1
ATOM 1409 C CA . ASP B 1 32 ? -7.84 -0.417 -7.969 1 93.12 32 ASP B CA 1
ATOM 1410 C C . ASP B 1 32 ? -8.492 -0.382 -9.352 1 93.12 32 ASP B C 1
ATOM 1412 O O . ASP B 1 32 ? -9.586 -0.912 -9.539 1 93.12 32 ASP B O 1
ATOM 1416 N N . VAL B 1 33 ? -7.848 0.263 -10.266 1 91 33 VAL B N 1
ATOM 1417 C CA . VAL B 1 33 ? -8.375 0.302 -11.625 1 91 33 VAL B CA 1
ATOM 1418 C C . VAL B 1 33 ? -8.5 -1.119 -12.172 1 91 33 VAL B C 1
ATOM 1420 O O . VAL B 1 33 ? -9.539 -1.49 -12.719 1 91 33 VAL B O 1
ATOM 1423 N N . PHE B 1 34 ? -7.469 -1.916 -12.016 1 93.12 34 PHE B N 1
ATOM 1424 C CA . PHE B 1 34 ? -7.473 -3.311 -12.438 1 93.12 34 PHE B CA 1
ATOM 1425 C C . PHE B 1 34 ? -8.523 -4.109 -11.672 1 93.12 34 PHE B C 1
ATOM 1427 O O . PHE B 1 34 ? -9.273 -4.887 -12.266 1 93.12 34 PHE B O 1
ATOM 1434 N N . ALA B 1 35 ? -8.586 -3.92 -10.336 1 94 35 ALA B N 1
ATOM 1435 C CA . ALA B 1 35 ? -9.492 -4.664 -9.469 1 94 35 ALA B CA 1
ATOM 1436 C C . ALA B 1 35 ? -10.945 -4.434 -9.875 1 94 35 ALA B C 1
ATOM 1438 O O . ALA B 1 35 ? -11.711 -5.387 -10.031 1 94 35 ALA B O 1
ATOM 1439 N N . ARG B 1 36 ? -11.289 -3.234 -10.125 1 91.5 36 ARG B N 1
ATOM 1440 C CA . ARG B 1 36 ? -12.656 -2.877 -10.484 1 91.5 36 ARG B CA 1
ATOM 1441 C C . ARG B 1 36 ? -13.031 -3.457 -11.852 1 91.5 36 ARG B C 1
ATOM 1443 O O . ARG B 1 36 ? -14.141 -3.959 -12.031 1 91.5 36 ARG B O 1
ATOM 1450 N N . ALA B 1 37 ? -12.102 -3.412 -12.734 1 91.81 37 ALA B N 1
ATOM 1451 C CA . ALA B 1 37 ? -12.344 -3.938 -14.078 1 91.81 37 ALA B CA 1
ATOM 1452 C C . ALA B 1 37 ? -12.617 -5.438 -14.039 1 91.81 37 ALA B C 1
ATOM 1454 O O . ALA B 1 37 ? -13.258 -5.984 -14.938 1 91.81 37 ALA B O 1
ATOM 1455 N N . HIS B 1 38 ? -12.18 -6.082 -12.93 1 92.25 38 HIS B N 1
ATOM 1456 C CA . HIS B 1 38 ? -12.305 -7.535 -12.867 1 92.25 38 HIS B CA 1
ATOM 1457 C C . HIS B 1 38 ? -13.18 -7.961 -11.688 1 92.25 38 HIS B C 1
ATOM 1459 O O . HIS B 1 38 ? -13.156 -9.125 -11.281 1 92.25 38 HIS B O 1
ATOM 1465 N N . GLY B 1 39 ? -13.859 -6.992 -11.094 1 92.44 39 GLY B N 1
ATOM 1466 C CA . GLY B 1 39 ? -14.805 -7.281 -10.023 1 92.44 39 GLY B CA 1
ATOM 1467 C C . GLY B 1 39 ? -14.133 -7.762 -8.75 1 92.44 39 GLY B C 1
ATOM 1468 O O . GLY B 1 39 ? -14.68 -8.594 -8.031 1 92.44 39 GLY B O 1
ATOM 1469 N N . LEU B 1 40 ? -12.938 -7.324 -8.508 1 94.56 40 LEU B N 1
ATOM 1470 C CA . LEU B 1 40 ? -12.164 -7.742 -7.348 1 94.56 40 LEU B CA 1
ATOM 1471 C C . LEU B 1 40 ? -12.133 -6.648 -6.285 1 94.56 40 LEU B C 1
ATOM 1473 O O . LEU B 1 40 ? -12.047 -5.461 -6.617 1 94.56 40 LEU B O 1
ATOM 1477 N N . GLY B 1 41 ? -12.219 -6.973 -5.012 1 92.81 41 GLY B N 1
ATOM 1478 C CA . GLY B 1 41 ? -12.023 -6.043 -3.91 1 92.81 41 GLY B CA 1
ATOM 1479 C C . GLY B 1 41 ? -10.602 -6.027 -3.383 1 92.81 41 GLY B C 1
ATOM 1480 O O . GLY B 1 41 ? -9.742 -6.738 -3.895 1 92.81 41 GLY B O 1
ATOM 1481 N N . ARG B 1 42 ? -10.422 -5.273 -2.445 1 91.81 42 ARG B N 1
ATOM 1482 C CA . ARG B 1 42 ? -9.094 -5.074 -1.876 1 91.81 42 ARG B CA 1
ATOM 1483 C C . ARG B 1 42 ? -8.555 -6.367 -1.27 1 91.81 42 ARG B C 1
ATOM 1485 O O . ARG B 1 42 ? -7.402 -6.73 -1.494 1 91.81 42 ARG B O 1
ATOM 1492 N N . SER B 1 43 ? -9.391 -7.039 -0.507 1 93.56 43 SER B N 1
ATOM 1493 C CA . SER B 1 43 ? -8.953 -8.289 0.104 1 93.56 43 SER B CA 1
ATOM 1494 C C . SER B 1 43 ? -8.648 -9.344 -0.954 1 93.56 43 SER B C 1
ATOM 1496 O O . SER B 1 43 ? -7.75 -10.172 -0.773 1 93.56 43 SER B O 1
ATOM 1498 N N . ASP B 1 44 ? -9.445 -9.305 -2.061 1 95.31 44 ASP B N 1
ATOM 1499 C CA . ASP B 1 44 ? -9.18 -10.219 -3.166 1 95.31 44 ASP B CA 1
ATOM 1500 C C . ASP B 1 44 ? -7.801 -9.969 -3.77 1 95.31 44 ASP B C 1
ATOM 1502 O O . ASP B 1 44 ? -7.039 -10.914 -4 1 95.31 44 ASP B O 1
ATOM 1506 N N . MET B 1 45 ? -7.523 -8.727 -3.943 1 95.38 45 MET B N 1
ATOM 1507 C CA . MET B 1 45 ? -6.246 -8.367 -4.547 1 95.38 45 MET B CA 1
ATOM 1508 C C . MET B 1 45 ? -5.086 -8.719 -3.619 1 95.38 45 MET B C 1
ATOM 1510 O O . MET B 1 45 ? -4.043 -9.188 -4.074 1 95.38 45 MET B O 1
ATOM 1514 N N . ASN B 1 46 ? -5.215 -8.453 -2.328 1 97.12 46 ASN B N 1
ATOM 1515 C CA . ASN B 1 46 ? -4.195 -8.859 -1.367 1 97.12 46 ASN B CA 1
ATOM 1516 C C . ASN B 1 46 ? -3.98 -10.375 -1.382 1 97.12 46 ASN B C 1
ATOM 1518 O O . ASN B 1 46 ? -2.844 -10.844 -1.345 1 97.12 46 ASN B O 1
ATOM 1522 N N . ALA B 1 47 ? -5.074 -11.141 -1.461 1 97.12 47 ALA B N 1
ATOM 1523 C CA . ALA B 1 47 ? -4.988 -12.594 -1.533 1 97.12 47 ALA B CA 1
ATOM 1524 C C . ALA B 1 47 ? -4.234 -13.039 -2.785 1 97.12 47 ALA B C 1
ATOM 1526 O O . ALA B 1 47 ? -3.35 -13.891 -2.715 1 97.12 47 ALA B O 1
ATOM 1527 N N . ILE B 1 48 ? -4.613 -12.438 -3.865 1 95.94 48 ILE B N 1
ATOM 1528 C CA . ILE B 1 48 ? -4.004 -12.781 -5.145 1 95.94 48 ILE B CA 1
ATOM 1529 C C . ILE B 1 48 ? -2.5 -12.516 -5.09 1 95.94 48 ILE B C 1
ATOM 1531 O O . ILE B 1 48 ? -1.703 -13.297 -5.609 1 95.94 48 ILE B O 1
ATOM 1535 N N . MET B 1 49 ? -2.105 -11.445 -4.461 1 95.19 49 MET B N 1
ATOM 1536 C CA . MET B 1 49 ? -0.685 -11.133 -4.316 1 95.19 49 MET B CA 1
ATOM 1537 C C . MET B 1 49 ? 0.039 -12.25 -3.568 1 95.19 49 MET B C 1
ATOM 1539 O O . MET B 1 49 ? 1.078 -12.734 -4.02 1 95.19 49 MET B O 1
ATOM 1543 N N . TRP B 1 50 ? -0.498 -12.719 -2.471 1 95.75 50 TRP B N 1
ATOM 1544 C CA . TRP B 1 50 ? 0.134 -13.766 -1.673 1 95.75 50 TRP B CA 1
ATOM 1545 C C . TRP B 1 50 ? 0.142 -15.094 -2.422 1 95.75 50 TRP B C 1
ATOM 1547 O O . TRP B 1 50 ? 1.13 -15.828 -2.381 1 95.75 50 TRP B O 1
ATOM 1557 N N . ILE B 1 51 ? -0.958 -15.383 -3.111 1 95.75 51 ILE B N 1
ATOM 1558 C CA . ILE B 1 51 ? -1.062 -16.625 -3.871 1 95.75 51 ILE B CA 1
ATOM 1559 C C . ILE B 1 51 ? -0.033 -16.625 -5 1 95.75 51 ILE B C 1
ATOM 1561 O O . ILE B 1 51 ? 0.699 -17.609 -5.176 1 95.75 51 ILE B O 1
ATOM 1565 N N . SER B 1 52 ? 0.045 -15.508 -5.672 1 92.75 52 SER B N 1
ATOM 1566 C CA . SER B 1 52 ? 0.979 -15.391 -6.785 1 92.75 52 SER B CA 1
ATOM 1567 C C . SER B 1 52 ? 2.424 -15.445 -6.305 1 92.75 52 SER B C 1
ATOM 1569 O O . SER B 1 52 ? 3.258 -16.125 -6.91 1 92.75 52 SER B O 1
ATOM 1571 N N . SER B 1 53 ? 2.719 -14.773 -5.258 1 90.56 53 SER B N 1
ATOM 1572 C CA . SER B 1 53 ? 4.07 -14.758 -4.707 1 90.56 53 SER B CA 1
ATOM 1573 C C . SER B 1 53 ? 4.496 -16.141 -4.246 1 90.56 53 SER B C 1
ATOM 1575 O O . SER B 1 53 ? 5.633 -16.562 -4.469 1 90.56 53 SER B O 1
ATOM 1577 N N . GLY B 1 54 ? 3.619 -16.812 -3.555 1 88.94 54 GLY B N 1
ATOM 1578 C CA . GLY B 1 54 ? 3.912 -18.172 -3.129 1 88.94 54 GLY B CA 1
ATOM 1579 C C . GLY B 1 54 ? 4.219 -19.109 -4.281 1 88.94 54 GLY B C 1
ATOM 1580 O O . GLY B 1 54 ? 5.188 -19.875 -4.23 1 88.94 54 GLY B O 1
ATOM 1581 N N . ALA B 1 55 ? 3.424 -19.016 -5.289 1 85.31 55 ALA B N 1
ATOM 1582 C CA . ALA B 1 55 ? 3.625 -19.844 -6.469 1 85.31 55 ALA B CA 1
ATOM 1583 C C . ALA B 1 55 ? 4.973 -19.562 -7.121 1 85.31 55 ALA B C 1
ATOM 1585 O O . ALA B 1 55 ? 5.711 -20.484 -7.477 1 85.31 55 ALA B O 1
ATOM 1586 N N . ALA B 1 56 ? 5.277 -18.328 -7.227 1 83.75 56 ALA B N 1
ATOM 1587 C CA . ALA B 1 56 ? 6.527 -17.906 -7.852 1 83.75 56 ALA B CA 1
ATOM 1588 C C . ALA B 1 56 ? 7.73 -18.391 -7.055 1 83.75 56 ALA B C 1
ATOM 1590 O O . ALA B 1 56 ? 8.789 -18.688 -7.625 1 83.75 56 ALA B O 1
ATOM 1591 N N . ALA B 1 57 ? 7.562 -18.562 -5.773 1 86 57 ALA B N 1
ATOM 1592 C CA . ALA B 1 57 ? 8.641 -19 -4.895 1 86 57 ALA B CA 1
ATOM 1593 C C . ALA B 1 57 ? 8.656 -20.531 -4.777 1 86 57 ALA B C 1
ATOM 1595 O O . ALA B 1 57 ? 9.469 -21.094 -4.039 1 86 57 ALA B O 1
ATOM 1596 N N . GLY B 1 58 ? 7.727 -21.219 -5.453 1 84.81 58 GLY B N 1
ATOM 1597 C CA . GLY B 1 58 ? 7.641 -22.656 -5.387 1 84.81 58 GLY B CA 1
ATOM 1598 C C . GLY B 1 58 ? 7.008 -23.172 -4.102 1 84.81 58 GLY B C 1
ATOM 1599 O O . GLY B 1 58 ? 7.195 -24.328 -3.723 1 84.81 58 GLY B O 1
ATOM 1600 N N . ARG B 1 59 ? 6.359 -22.297 -3.377 1 86.88 59 ARG B N 1
ATOM 1601 C CA . ARG B 1 59 ? 5.688 -22.609 -2.119 1 86.88 59 ARG B CA 1
ATOM 1602 C C . ARG B 1 59 ? 4.25 -22.094 -2.127 1 86.88 59 ARG B C 1
ATOM 1604 O O . ARG B 1 59 ? 3.914 -21.156 -1.396 1 86.88 59 ARG B O 1
ATOM 1611 N N . PRO B 1 60 ? 3.396 -22.828 -2.818 1 90.94 60 PRO B N 1
ATOM 1612 C CA . PRO B 1 60 ? 2 -22.391 -2.848 1 90.94 60 PRO B CA 1
ATOM 1613 C C . PRO B 1 60 ? 1.391 -22.266 -1.452 1 90.94 60 PRO B C 1
ATOM 1615 O O . PRO B 1 60 ? 1.71 -23.062 -0.564 1 90.94 60 PRO B O 1
ATOM 1618 N N . VAL B 1 61 ? 0.486 -21.297 -1.347 1 94.25 61 VAL B N 1
ATOM 1619 C CA . VAL B 1 61 ? -0.054 -20.969 -0.033 1 94.25 61 VAL B CA 1
ATOM 1620 C C . VAL B 1 61 ? -1.275 -21.844 0.259 1 94.25 61 VAL B C 1
ATOM 1622 O O . VAL B 1 61 ? -2.016 -22.203 -0.656 1 94.25 61 VAL B O 1
ATOM 1625 N N . THR B 1 62 ? -1.463 -22.141 1.527 1 94.44 62 THR B N 1
ATOM 1626 C CA . THR B 1 62 ? -2.676 -22.812 1.99 1 94.44 62 THR B CA 1
ATOM 1627 C C . THR B 1 62 ? -3.723 -21.781 2.42 1 94.44 62 THR B C 1
ATOM 1629 O O . THR B 1 62 ? -3.412 -20.594 2.582 1 94.44 62 THR B O 1
ATOM 1632 N N . ALA B 1 63 ? -4.961 -22.312 2.598 1 93.88 63 ALA B N 1
ATOM 1633 C CA . ALA B 1 63 ? -6.023 -21.438 3.086 1 93.88 63 ALA B CA 1
ATOM 1634 C C . ALA B 1 63 ? -5.688 -20.875 4.465 1 93.88 63 ALA B C 1
ATOM 1636 O O . ALA B 1 63 ? -5.984 -19.719 4.762 1 93.88 63 ALA B O 1
ATOM 1637 N N . GLY B 1 64 ? -5.09 -21.688 5.285 1 94.38 64 GLY B N 1
ATOM 1638 C CA . GLY B 1 64 ? -4.695 -21.25 6.613 1 94.38 64 GLY B CA 1
ATOM 1639 C C . GLY B 1 64 ? -3.639 -20.156 6.598 1 94.38 64 GLY B C 1
ATOM 1640 O O . GLY B 1 64 ? -3.734 -19.172 7.34 1 94.38 64 GLY B O 1
ATOM 1641 N N . GLU B 1 65 ? -2.641 -20.328 5.766 1 94.5 65 GLU B N 1
ATOM 1642 C CA . GLU B 1 65 ? -1.603 -19.312 5.613 1 94.5 65 GLU B CA 1
ATOM 1643 C C . GLU B 1 65 ? -2.178 -18 5.062 1 94.5 65 GLU B C 1
ATOM 1645 O O . GLU B 1 65 ? -1.801 -16.922 5.508 1 94.5 65 GLU B O 1
ATOM 1650 N N . LEU B 1 66 ? -3.016 -18.141 4.129 1 95.62 66 LEU B N 1
ATOM 1651 C CA . LEU B 1 66 ? -3.664 -16.969 3.541 1 95.62 66 LEU B CA 1
ATOM 1652 C C . LEU B 1 66 ? -4.461 -16.203 4.594 1 95.62 66 LEU B C 1
ATOM 1654 O O . LEU B 1 66 ? -4.387 -14.977 4.664 1 95.62 66 LEU B O 1
ATOM 1658 N N . ALA B 1 67 ? -5.207 -16.953 5.426 1 95.69 67 ALA B N 1
ATOM 1659 C CA . ALA B 1 67 ? -5.98 -16.359 6.512 1 95.69 67 ALA B CA 1
ATOM 1660 C C . ALA B 1 67 ? -5.082 -15.562 7.461 1 95.69 67 ALA B C 1
ATOM 1662 O O . ALA B 1 67 ? -5.387 -14.422 7.805 1 95.69 67 ALA B O 1
ATOM 1663 N N . ALA B 1 68 ? -3.963 -16.156 7.816 1 93.75 68 ALA B N 1
ATOM 1664 C CA . ALA B 1 68 ? -3.012 -15.516 8.727 1 93.75 68 ALA B CA 1
ATOM 1665 C C . ALA B 1 68 ? -2.43 -14.242 8.109 1 93.75 68 ALA B C 1
ATOM 1667 O O . ALA B 1 68 ? -2.34 -13.211 8.773 1 93.75 68 ALA B O 1
ATOM 1668 N N . ARG B 1 69 ? -2.102 -14.297 6.844 1 93.19 69 ARG B N 1
ATOM 1669 C CA . ARG B 1 69 ? -1.494 -13.164 6.152 1 93.19 69 ARG B CA 1
ATOM 1670 C C . ARG B 1 69 ? -2.49 -12.016 6 1 93.19 69 ARG B C 1
ATOM 1672 O O . ARG B 1 69 ? -2.109 -10.844 6.059 1 93.19 69 ARG B O 1
ATOM 1679 N N . LEU B 1 70 ? -3.734 -12.312 5.844 1 95.06 70 LEU B N 1
ATOM 1680 C CA . LEU B 1 70 ? -4.746 -11.305 5.559 1 95.06 70 LEU B CA 1
ATOM 1681 C C . LEU B 1 70 ? -5.438 -10.844 6.84 1 95.06 70 LEU B C 1
ATOM 1683 O O . LEU B 1 70 ? -6.238 -9.906 6.816 1 95.06 70 LEU B O 1
ATOM 1687 N N . GLY B 1 71 ? -5.176 -11.547 7.941 1 92.38 71 GLY B N 1
ATOM 1688 C CA . GLY B 1 71 ? -5.867 -11.219 9.18 1 92.38 71 GLY B CA 1
ATOM 1689 C C . GLY B 1 71 ? -7.348 -11.539 9.133 1 92.38 71 GLY B C 1
ATOM 1690 O O . GLY B 1 71 ? -8.172 -10.766 9.641 1 92.38 71 GLY B O 1
ATOM 1691 N N . LEU B 1 72 ? -7.652 -12.617 8.531 1 94 72 LEU B N 1
ATOM 1692 C CA . LEU B 1 72 ? -9.047 -13.023 8.391 1 94 72 LEU B CA 1
ATOM 1693 C C . LEU B 1 72 ? -9.32 -14.305 9.156 1 94 72 LEU B C 1
ATOM 1695 O O . LEU B 1 72 ? -8.414 -15.133 9.336 1 94 72 LEU B O 1
ATOM 1699 N N . GLY B 1 73 ? -10.594 -14.438 9.531 1 94.69 73 GLY B N 1
ATOM 1700 C CA . GLY B 1 73 ? -11.031 -15.711 10.07 1 94.69 73 GLY B CA 1
ATOM 1701 C C . GLY B 1 73 ? -11.273 -16.766 9 1 94.69 73 GLY B C 1
ATOM 1702 O O . GLY B 1 73 ? -11.297 -16.453 7.812 1 94.69 73 GLY B O 1
ATOM 1703 N N . ALA B 1 74 ? -11.453 -18.031 9.438 1 95.19 74 ALA B N 1
ATOM 1704 C CA . ALA B 1 74 ? -11.617 -19.172 8.523 1 95.19 74 ALA B CA 1
ATOM 1705 C C . ALA B 1 74 ? -12.844 -18.984 7.637 1 95.19 74 ALA B C 1
ATOM 1707 O O . ALA B 1 74 ? -12.766 -19.156 6.418 1 95.19 74 ALA B O 1
ATOM 1708 N N . PRO B 1 75 ? -13.984 -18.547 8.164 1 96.81 75 PRO B N 1
ATOM 1709 C CA . PRO B 1 75 ? -15.156 -18.391 7.305 1 96.81 75 PRO B CA 1
ATOM 1710 C C . PRO B 1 75 ? -14.945 -17.328 6.227 1 96.81 75 PRO B C 1
ATOM 1712 O O . PRO B 1 75 ? -15.328 -17.531 5.07 1 96.81 75 PRO B O 1
ATOM 1715 N N . ALA B 1 76 ? -14.352 -16.219 6.629 1 96.19 76 ALA B N 1
ATOM 1716 C CA . ALA B 1 76 ? -14.109 -15.133 5.68 1 96.19 76 ALA B CA 1
ATOM 1717 C C . ALA B 1 76 ? -13.109 -15.555 4.602 1 96.19 76 ALA B C 1
ATOM 1719 O O . ALA B 1 76 ? -13.266 -15.203 3.432 1 96.19 76 ALA B O 1
ATOM 1720 N N . THR B 1 77 ? -12.109 -16.281 5.016 1 96.88 77 THR B N 1
ATOM 1721 C CA . THR B 1 77 ? -11.117 -16.781 4.07 1 96.88 77 THR B CA 1
ATOM 1722 C C . THR B 1 77 ? -11.742 -17.766 3.088 1 96.88 77 THR B C 1
ATOM 1724 O O . THR B 1 77 ? -11.484 -17.703 1.886 1 96.88 77 THR B O 1
ATOM 1727 N N . THR B 1 78 ? -12.547 -18.609 3.582 1 96.81 78 THR B N 1
ATOM 1728 C CA . THR B 1 78 ? -13.25 -19.562 2.721 1 96.81 78 THR B CA 1
ATOM 1729 C C . THR B 1 78 ? -14.109 -18.828 1.696 1 96.81 78 THR B C 1
ATOM 1731 O O . THR B 1 78 ? -14.062 -19.141 0.504 1 96.81 78 THR B O 1
ATOM 1734 N N . ALA B 1 79 ? -14.828 -17.875 2.172 1 97.44 79 ALA B N 1
ATOM 1735 C CA . ALA B 1 79 ? -15.688 -17.109 1.28 1 97.44 79 ALA B CA 1
ATOM 1736 C C . ALA B 1 79 ? -14.867 -16.391 0.209 1 97.44 79 ALA B C 1
ATOM 1738 O O . ALA B 1 79 ? -15.273 -16.344 -0.955 1 97.44 79 ALA B O 1
ATOM 1739 N N . LEU B 1 80 ? -13.812 -15.867 0.644 1 97.19 80 LEU B N 1
ATOM 1740 C CA . LEU B 1 80 ? -12.922 -15.164 -0.276 1 97.19 80 LEU B CA 1
ATOM 1741 C C . LEU B 1 80 ? -12.383 -16.109 -1.34 1 97.19 80 LEU B C 1
ATOM 1743 O O . LEU B 1 80 ? -12.43 -15.812 -2.533 1 97.19 80 LEU B O 1
ATOM 1747 N N . VAL B 1 81 ? -11.898 -17.25 -0.922 1 97.44 81 VAL B N 1
ATOM 1748 C CA . VAL B 1 81 ? -11.336 -18.203 -1.856 1 97.44 81 VAL B CA 1
ATOM 1749 C C . VAL B 1 81 ? -12.438 -18.75 -2.773 1 97.44 81 VAL B C 1
ATOM 1751 O O . VAL B 1 81 ? -12.219 -18.922 -3.973 1 97.44 81 VAL B O 1
ATOM 1754 N N . ASP B 1 82 ? -13.625 -18.953 -2.195 1 97.44 82 ASP B N 1
ATOM 1755 C CA . ASP B 1 82 ? -14.766 -19.375 -2.998 1 97.44 82 ASP B CA 1
ATOM 1756 C C . ASP B 1 82 ? -15.07 -18.375 -4.105 1 97.44 82 ASP B C 1
ATOM 1758 O O . ASP B 1 82 ? -15.281 -18.766 -5.258 1 97.44 82 ASP B O 1
ATOM 1762 N N . ARG B 1 83 ? -15.047 -17.156 -3.75 1 96.75 83 ARG B N 1
ATOM 1763 C CA . ARG B 1 83 ? -15.328 -16.094 -4.715 1 96.75 83 ARG B CA 1
ATOM 1764 C C . ARG B 1 83 ? -14.281 -16.062 -5.82 1 96.75 83 ARG B C 1
ATOM 1766 O O . ARG B 1 83 ? -14.617 -15.977 -7.004 1 96.75 83 ARG B O 1
ATOM 1773 N N . LEU B 1 84 ? -13.039 -16.172 -5.445 1 97.19 84 LEU B N 1
ATOM 1774 C CA . LEU B 1 84 ? -11.953 -16.109 -6.41 1 97.19 84 LEU B CA 1
ATOM 1775 C C . LEU B 1 84 ? -11.977 -17.328 -7.328 1 97.19 84 LEU B C 1
ATOM 1777 O O . LEU B 1 84 ? -11.68 -17.234 -8.516 1 97.19 84 LEU B O 1
ATOM 1781 N N . GLU B 1 85 ? -12.305 -18.438 -6.762 1 97.06 85 GLU B N 1
ATOM 1782 C CA . GLU B 1 85 ? -12.398 -19.672 -7.539 1 97.06 85 GLU B CA 1
ATOM 1783 C C . GLU B 1 85 ? -13.57 -19.625 -8.516 1 97.06 85 GLU B C 1
ATOM 1785 O O . GLU B 1 85 ? -13.422 -19.984 -9.688 1 97.06 85 GLU B O 1
ATOM 1790 N N . THR B 1 86 ? -14.719 -19.188 -8.016 1 96.19 86 THR B N 1
ATOM 1791 C CA . THR B 1 86 ? -15.914 -19.078 -8.844 1 96.19 86 THR B CA 1
ATOM 1792 C C . THR B 1 86 ? -15.68 -18.094 -9.992 1 96.19 86 THR B C 1
ATOM 1794 O O . THR B 1 86 ? -16.156 -18.328 -11.109 1 96.19 86 THR B O 1
ATOM 1797 N N . ALA B 1 87 ? -14.914 -17.062 -9.742 1 95.31 87 ALA B N 1
ATOM 1798 C CA . ALA B 1 87 ? -14.625 -16.047 -10.75 1 95.31 87 ALA B CA 1
ATOM 1799 C C . ALA B 1 87 ? -13.531 -16.516 -11.703 1 95.31 87 ALA B C 1
ATOM 1801 O O . ALA B 1 87 ? -13.203 -15.82 -12.664 1 95.31 87 ALA B O 1
ATOM 1802 N N . GLY B 1 88 ? -12.922 -17.688 -11.414 1 95.75 88 GLY B N 1
ATOM 1803 C CA . GLY B 1 88 ? -11.938 -18.281 -12.305 1 95.75 88 GLY B CA 1
ATOM 1804 C C . GLY B 1 88 ? -10.539 -17.703 -12.102 1 95.75 88 GLY B C 1
ATOM 1805 O O . GLY B 1 88 ? -9.703 -17.766 -13.008 1 95.75 88 GLY B O 1
ATOM 1806 N N . HIS B 1 89 ? -10.258 -17.141 -10.938 1 96.5 89 HIS B N 1
ATOM 1807 C CA . HIS B 1 89 ? -8.953 -16.531 -10.688 1 96.5 89 HIS B CA 1
ATOM 1808 C C . HIS B 1 89 ? -7.996 -17.531 -10.039 1 96.5 89 HIS B C 1
ATOM 1810 O O . HIS B 1 89 ? -6.793 -17.516 -10.32 1 96.5 89 HIS B O 1
ATOM 1816 N N . VAL B 1 90 ? -8.523 -18.406 -9.195 1 97.25 90 VAL B N 1
ATOM 1817 C CA . VAL B 1 90 ? -7.66 -19.344 -8.484 1 97.25 90 VAL B CA 1
ATOM 1818 C C . VAL B 1 90 ? -8.281 -20.734 -8.508 1 97.25 90 VAL B C 1
ATOM 1820 O O . VAL B 1 90 ? -9.438 -20.906 -8.898 1 97.25 90 VAL B O 1
ATOM 1823 N N . ARG B 1 91 ? -7.531 -21.734 -8.141 1 96.19 91 ARG B N 1
ATOM 1824 C CA . ARG B 1 91 ? -8.008 -23.094 -7.941 1 96.19 91 ARG B CA 1
ATOM 1825 C C . ARG B 1 91 ? -7.34 -23.734 -6.727 1 96.19 91 ARG B C 1
ATOM 1827 O O . ARG B 1 91 ? -6.176 -23.469 -6.434 1 96.19 91 ARG B O 1
ATOM 1834 N N . ARG B 1 92 ? -8.117 -24.609 -6.043 1 94.81 92 ARG B N 1
ATOM 1835 C CA . ARG B 1 92 ? -7.555 -25.438 -4.977 1 94.81 92 ARG B CA 1
ATOM 1836 C C . ARG B 1 92 ? -6.883 -26.672 -5.543 1 94.81 92 ARG B C 1
ATOM 1838 O O . ARG B 1 92 ? -7.43 -27.328 -6.434 1 94.81 92 ARG B O 1
ATOM 1845 N N . THR B 1 93 ? -5.719 -26.844 -5.07 1 90.75 93 THR B N 1
ATOM 1846 C CA . THR B 1 93 ? -4.961 -28 -5.539 1 90.75 93 THR B CA 1
ATOM 1847 C C . THR B 1 93 ? -4.5 -28.859 -4.363 1 90.75 93 THR B C 1
ATOM 1849 O O . THR B 1 93 ? -3.955 -28.344 -3.387 1 90.75 93 THR B O 1
ATOM 1852 N N . ARG B 1 94 ? -4.773 -30.078 -4.398 1 88.12 94 ARG B N 1
ATOM 1853 C CA . ARG B 1 94 ? -4.328 -31.016 -3.367 1 88.12 94 ARG B CA 1
ATOM 1854 C C . ARG B 1 94 ? -2.881 -31.438 -3.6 1 88.12 94 ARG B C 1
ATOM 1856 O O . ARG B 1 94 ? -2.475 -31.688 -4.738 1 88.12 94 ARG B O 1
ATOM 1863 N N . ASP B 1 95 ? -2.133 -31.25 -2.496 1 76.75 95 ASP B N 1
ATOM 1864 C CA . ASP B 1 95 ? -0.745 -31.703 -2.584 1 76.75 95 ASP B CA 1
ATOM 1865 C C . ASP B 1 95 ? -0.667 -33.219 -2.773 1 76.75 95 ASP B C 1
ATOM 1867 O O . ASP B 1 95 ? -1.219 -33.969 -1.976 1 76.75 95 ASP B O 1
ATOM 1871 N N . PRO B 1 96 ? -0.037 -33.656 -3.799 1 76.75 96 PRO B N 1
ATOM 1872 C CA . PRO B 1 96 ? 0.042 -35.094 -4.059 1 76.75 96 PRO B CA 1
ATOM 1873 C C . PRO B 1 96 ? 0.79 -35.844 -2.961 1 76.75 96 PRO B C 1
ATOM 1875 O O . PRO B 1 96 ? 0.524 -37.031 -2.729 1 76.75 96 PRO B O 1
ATOM 1878 N N . GLY B 1 97 ? 1.759 -35.125 -2.359 1 79.56 97 GLY B N 1
ATOM 1879 C CA . GLY B 1 97 ? 2.549 -35.781 -1.329 1 79.56 97 GLY B CA 1
ATOM 1880 C C . GLY B 1 97 ? 1.893 -35.75 0.038 1 79.56 97 GLY B C 1
ATOM 1881 O O . GLY B 1 97 ? 2.24 -36.531 0.919 1 79.56 97 GLY B O 1
ATOM 1882 N N . ASP B 1 98 ? 1.22 -34.812 0.253 1 79.12 98 ASP B N 1
ATOM 1883 C CA . ASP B 1 98 ? 0.444 -34.688 1.481 1 79.12 98 ASP B CA 1
ATOM 1884 C C . ASP B 1 98 ? -1.001 -34.281 1.179 1 79.12 98 ASP B C 1
ATOM 1886 O O . ASP B 1 98 ? -1.331 -33.094 1.126 1 79.12 98 ASP B O 1
ATOM 1890 N N . ARG B 1 99 ? -1.804 -35.344 0.971 1 74.94 99 ARG B N 1
ATOM 1891 C CA . ARG B 1 99 ? -3.178 -35.125 0.521 1 74.94 99 ARG B CA 1
ATOM 1892 C C . ARG B 1 99 ? -3.943 -34.25 1.49 1 74.94 99 ARG B C 1
ATOM 1894 O O . ARG B 1 99 ? -4.992 -33.688 1.143 1 74.94 99 ARG B O 1
ATOM 1901 N N . ARG B 1 100 ? -3.326 -34.031 2.625 1 73.75 100 ARG B N 1
ATOM 1902 C CA . ARG B 1 100 ? -4.023 -33.219 3.602 1 73.75 100 ARG B CA 1
ATOM 1903 C C . ARG B 1 100 ? -3.719 -31.734 3.389 1 73.75 100 ARG B C 1
ATOM 1905 O O . ARG B 1 100 ? -4.426 -30.875 3.904 1 73.75 100 ARG B O 1
ATOM 1912 N N . ARG B 1 101 ? -2.809 -31.688 2.486 1 84.94 101 ARG B N 1
ATOM 1913 C CA . ARG B 1 101 ? -2.406 -30.297 2.254 1 84.94 101 ARG B CA 1
ATOM 1914 C C . ARG B 1 101 ? -3.021 -29.766 0.966 1 84.94 101 ARG B C 1
ATOM 1916 O O . ARG B 1 101 ? -2.758 -30.281 -0.12 1 84.94 101 ARG B O 1
ATOM 1923 N N . VAL B 1 102 ? -3.93 -28.891 1.106 1 91.56 102 VAL B N 1
ATOM 1924 C CA . VAL B 1 102 ? -4.578 -28.219 -0.015 1 91.56 102 VAL B CA 1
ATOM 1925 C C . VAL B 1 102 ? -4.023 -26.797 -0.164 1 91.56 102 VAL B C 1
ATOM 1927 O O . VAL B 1 102 ? -4.023 -26.031 0.794 1 91.56 102 VAL B O 1
ATOM 1930 N N . THR B 1 103 ? -3.51 -26.578 -1.34 1 94.75 103 THR B N 1
ATOM 1931 C CA . THR B 1 103 ? -2.953 -25.25 -1.611 1 94.75 103 THR B CA 1
ATOM 1932 C C . THR B 1 103 ? -3.803 -24.516 -2.639 1 94.75 103 THR B C 1
ATOM 1934 O O . THR B 1 103 ? -4.691 -25.094 -3.26 1 94.75 103 THR B O 1
ATOM 1937 N N . ILE B 1 104 ? -3.58 -23.219 -2.725 1 96.31 104 ILE B N 1
ATOM 1938 C CA . ILE B 1 104 ? -4.301 -22.359 -3.654 1 96.31 104 ILE B CA 1
ATOM 1939 C C . ILE B 1 104 ? -3.34 -21.828 -4.719 1 96.31 104 ILE B C 1
ATOM 1941 O O . ILE B 1 104 ? -2.262 -21.328 -4.395 1 96.31 104 ILE B O 1
ATOM 1945 N N . THR B 1 105 ? -3.709 -22.016 -6 1 94.81 105 THR B N 1
ATOM 1946 C CA . THR B 1 105 ? -2.875 -21.516 -7.094 1 94.81 105 THR B CA 1
ATOM 1947 C C . THR B 1 105 ? -3.691 -20.656 -8.055 1 94.81 105 THR B C 1
ATOM 1949 O O . THR B 1 105 ? -4.918 -20.766 -8.094 1 94.81 105 THR B O 1
ATOM 1952 N N . MET B 1 106 ? -2.967 -19.812 -8.828 1 94.75 106 MET B N 1
ATOM 1953 C CA . MET B 1 106 ? -3.635 -18.969 -9.82 1 94.75 106 MET B CA 1
ATOM 1954 C C . MET B 1 106 ? -4.008 -19.781 -11.055 1 94.75 106 MET B C 1
ATOM 1956 O O . MET B 1 106 ? -3.227 -20.625 -11.516 1 94.75 106 MET B O 1
ATOM 1960 N N . GLU B 1 107 ? -5.184 -19.484 -11.555 1 95.62 107 GLU B N 1
ATOM 1961 C CA . GLU B 1 107 ? -5.504 -20.016 -12.875 1 95.62 107 GLU B CA 1
ATOM 1962 C C . GLU B 1 107 ? -4.629 -19.375 -13.953 1 95.62 107 GLU B C 1
ATOM 1964 O O . GLU B 1 107 ? -4.359 -18.172 -13.906 1 95.62 107 GLU B O 1
ATOM 1969 N N . PRO B 1 108 ? -4.211 -20.188 -14.984 1 94.31 108 PRO B N 1
ATOM 1970 C CA . PRO B 1 108 ? -3.309 -19.688 -16.016 1 94.31 108 PRO B CA 1
ATOM 1971 C C . PRO B 1 108 ? -3.848 -18.438 -16.703 1 94.31 108 PRO B C 1
ATOM 1973 O O . PRO B 1 108 ? -3.098 -17.484 -16.953 1 94.31 108 PRO B O 1
ATOM 1976 N N . ARG B 1 109 ? -5.086 -18.406 -17 1 93.75 109 ARG B N 1
ATOM 1977 C CA . ARG B 1 109 ? -5.68 -17.25 -17.672 1 93.75 109 ARG B CA 1
ATOM 1978 C C . ARG B 1 109 ? -5.605 -16.016 -16.781 1 93.75 109 ARG B C 1
ATOM 1980 O O . ARG B 1 109 ? -5.312 -14.914 -17.25 1 93.75 109 ARG B O 1
ATOM 1987 N N . ALA B 1 110 ? -5.852 -16.172 -15.469 1 93.88 110 ALA B N 1
ATOM 1988 C CA . ALA B 1 110 ? -5.785 -15.062 -14.516 1 93.88 110 ALA B CA 1
ATOM 1989 C C . ALA B 1 110 ? -4.359 -14.539 -14.383 1 93.88 110 ALA B C 1
ATOM 1991 O O . ALA B 1 110 ? -4.145 -13.328 -14.289 1 93.88 110 ALA B O 1
ATOM 1992 N N . LEU B 1 111 ? -3.473 -15.438 -14.391 1 92.31 111 LEU B N 1
ATOM 1993 C CA . LEU B 1 111 ? -2.064 -15.07 -14.312 1 92.31 111 LEU B CA 1
ATOM 1994 C C . LEU B 1 111 ? -1.648 -14.25 -15.531 1 92.31 111 LEU B C 1
ATOM 1996 O O . LEU B 1 111 ? -0.946 -13.25 -15.406 1 92.31 111 LEU B O 1
ATOM 2000 N N . THR B 1 112 ? -2.057 -14.656 -16.672 1 93.38 112 THR B N 1
ATOM 2001 C CA . THR B 1 112 ? -1.741 -13.945 -17.906 1 93.38 112 THR B CA 1
ATOM 2002 C C . THR B 1 112 ? -2.342 -12.547 -17.891 1 93.38 112 THR B C 1
ATOM 2004 O O . THR B 1 112 ? -1.673 -11.578 -18.266 1 93.38 112 THR B O 1
ATOM 2007 N N . LEU B 1 113 ? -3.582 -12.453 -17.438 1 91.69 113 LEU B N 1
ATOM 2008 C CA . LEU B 1 113 ? -4.246 -11.156 -17.344 1 91.69 113 LEU B CA 1
ATOM 2009 C C . LEU B 1 113 ? -3.49 -10.227 -16.406 1 91.69 113 LEU B C 1
ATOM 2011 O O . LEU B 1 113 ? -3.287 -9.047 -16.719 1 91.69 113 LEU B O 1
ATOM 2015 N N . ALA B 1 114 ? -3.09 -10.773 -15.297 1 92 114 ALA B N 1
ATOM 2016 C CA . ALA B 1 114 ? -2.34 -9.977 -14.328 1 92 114 ALA B CA 1
ATOM 2017 C C . ALA B 1 114 ? -0.993 -9.547 -14.898 1 92 114 ALA B C 1
ATOM 2019 O O . ALA B 1 114 ? -0.609 -8.375 -14.781 1 92 114 ALA B O 1
ATOM 2020 N N . ARG B 1 115 ? -0.298 -10.422 -15.523 1 91.94 115 ARG B N 1
ATOM 2021 C CA . ARG B 1 115 ? 1.001 -10.125 -16.125 1 91.94 115 ARG B CA 1
ATOM 2022 C C . ARG B 1 115 ? 0.877 -9.039 -17.188 1 91.94 115 ARG B C 1
ATOM 2024 O O . ARG B 1 115 ? 1.675 -8.102 -17.219 1 91.94 115 ARG B O 1
ATOM 2031 N N . ASP B 1 116 ? -0.088 -9.156 -18.016 1 93.06 116 ASP B N 1
ATOM 2032 C CA . ASP B 1 116 ? -0.296 -8.18 -19.078 1 93.06 116 ASP B CA 1
ATOM 2033 C C . ASP B 1 116 ? -0.545 -6.785 -18.516 1 93.06 116 ASP B C 1
ATOM 2035 O O . ASP B 1 116 ? -0.156 -5.785 -19.109 1 93.06 116 ASP B O 1
ATOM 2039 N N . TYR B 1 117 ? -1.124 -6.754 -17.344 1 93.25 117 TYR B N 1
ATOM 2040 C CA . TYR B 1 117 ? -1.467 -5.461 -16.766 1 93.25 117 TYR B CA 1
ATOM 2041 C C . TYR B 1 117 ? -0.296 -4.895 -15.969 1 93.25 117 TYR B C 1
ATOM 2043 O O . TYR B 1 117 ? -0.012 -3.695 -16.047 1 93.25 117 TYR B O 1
ATOM 2051 N N . PHE B 1 118 ? 0.448 -5.762 -15.242 1 93.31 118 PHE B N 1
ATOM 2052 C CA . PHE B 1 118 ? 1.384 -5.246 -14.25 1 93.31 118 PHE B CA 1
ATOM 2053 C C . PHE B 1 118 ? 2.809 -5.254 -14.797 1 93.31 118 PHE B C 1
ATOM 2055 O O . PHE B 1 118 ? 3.68 -4.555 -14.273 1 93.31 118 PHE B O 1
ATOM 2062 N N . VAL B 1 119 ? 3.164 -5.996 -15.836 1 91.94 119 VAL B N 1
ATOM 2063 C CA . VAL B 1 119 ? 4.52 -6.129 -16.359 1 91.94 119 VAL B CA 1
ATOM 2064 C C . VAL B 1 119 ? 4.996 -4.781 -16.906 1 91.94 119 VAL B C 1
ATOM 2066 O O . VAL B 1 119 ? 6.129 -4.367 -16.656 1 91.94 119 VAL B O 1
ATOM 2069 N N . PRO B 1 120 ? 4.121 -4.012 -17.609 1 93.88 120 PRO B N 1
ATOM 2070 C CA . PRO B 1 120 ? 4.566 -2.686 -18.047 1 93.88 120 PRO B CA 1
ATOM 2071 C C . PRO B 1 120 ? 4.973 -1.787 -16.891 1 93.88 120 PRO B C 1
ATOM 2073 O O . PRO B 1 120 ? 5.941 -1.032 -16.984 1 93.88 120 PRO B O 1
ATOM 2076 N N . LEU B 1 121 ? 4.227 -1.878 -15.789 1 95.75 121 LEU B N 1
ATOM 2077 C CA . LEU B 1 121 ? 4.59 -1.093 -14.617 1 95.75 121 LEU B CA 1
ATOM 2078 C C . LEU B 1 121 ? 5.957 -1.517 -14.078 1 95.75 121 LEU B C 1
ATOM 2080 O O . LEU B 1 121 ? 6.762 -0.672 -13.688 1 95.75 121 LEU B O 1
ATOM 2084 N N . GLY B 1 122 ? 6.25 -2.836 -14.047 1 95.06 122 GLY B N 1
ATOM 2085 C CA . GLY B 1 122 ? 7.559 -3.324 -13.633 1 95.06 122 GLY B CA 1
ATOM 2086 C C . GLY B 1 122 ? 8.695 -2.744 -14.453 1 95.06 122 GLY B C 1
ATOM 2087 O O . GLY B 1 122 ? 9.742 -2.383 -13.914 1 95.06 122 GLY B O 1
ATOM 2088 N N . SER B 1 123 ? 8.438 -2.627 -15.719 1 94.75 123 SER B N 1
ATOM 2089 C CA . SER B 1 123 ? 9.438 -2.059 -16.609 1 94.75 123 SER B CA 1
ATOM 2090 C C . SER B 1 123 ? 9.648 -0.573 -16.344 1 94.75 123 SER B C 1
ATOM 2092 O O . SER B 1 123 ? 10.789 -0.1 -16.297 1 94.75 123 SER B O 1
ATOM 2094 N N . LEU B 1 124 ? 8.539 0.156 -16.125 1 96.5 124 LEU B N 1
ATOM 2095 C CA . LEU B 1 124 ? 8.633 1.575 -15.805 1 96.5 124 LEU B CA 1
ATOM 2096 C C . LEU B 1 124 ? 9.375 1.791 -14.5 1 96.5 124 LEU B C 1
ATOM 2098 O O . LEU B 1 124 ? 10.164 2.732 -14.375 1 96.5 124 LEU B O 1
ATOM 2102 N N . MET B 1 125 ? 9.18 0.889 -13.555 1 97.81 125 MET B N 1
ATOM 2103 C CA . MET B 1 125 ? 9.852 0.983 -12.258 1 97.81 125 MET B CA 1
ATOM 2104 C C . MET B 1 125 ? 11.352 0.746 -12.414 1 97.81 125 MET B C 1
ATOM 2106 O O . MET B 1 125 ? 12.156 1.47 -11.828 1 97.81 125 MET B O 1
ATOM 2110 N N . SER B 1 126 ? 11.656 -0.268 -13.203 1 97 126 SER B N 1
ATOM 2111 C CA . SER B 1 126 ? 13.07 -0.535 -13.469 1 97 126 SER B CA 1
ATOM 2112 C C . SER B 1 126 ? 13.742 0.664 -14.125 1 97 126 SER B C 1
ATOM 2114 O O . SER B 1 126 ? 14.852 1.043 -13.75 1 97 126 SER B O 1
ATOM 2116 N N . ASP B 1 127 ? 13.062 1.331 -15.055 1 96.94 127 ASP B N 1
ATOM 2117 C CA . ASP B 1 127 ? 13.586 2.504 -15.742 1 96.94 127 ASP B CA 1
ATOM 2118 C C . ASP B 1 127 ? 13.758 3.678 -14.781 1 96.94 127 ASP B C 1
ATOM 2120 O O . ASP B 1 127 ? 14.727 4.434 -14.875 1 96.94 127 ASP B O 1
ATOM 2124 N N . ALA B 1 128 ? 12.836 3.846 -13.867 1 97.94 128 ALA B N 1
ATOM 2125 C CA . ALA B 1 128 ? 12.82 4.98 -12.945 1 97.94 128 ALA B CA 1
ATOM 2126 C C . ALA B 1 128 ? 14.031 4.961 -12.023 1 97.94 128 ALA B C 1
ATOM 2128 O O . ALA B 1 128 ? 14.469 6.008 -11.539 1 97.94 128 ALA B O 1
ATOM 2129 N N . VAL B 1 129 ? 14.594 3.752 -11.781 1 98.25 129 VAL B N 1
ATOM 2130 C CA . VAL B 1 129 ? 15.719 3.67 -10.859 1 98.25 129 VAL B CA 1
ATOM 2131 C C . VAL B 1 129 ? 16.969 3.215 -11.609 1 98.25 129 VAL B C 1
ATOM 2133 O O . VAL B 1 129 ? 17.875 2.631 -11.016 1 98.25 129 VAL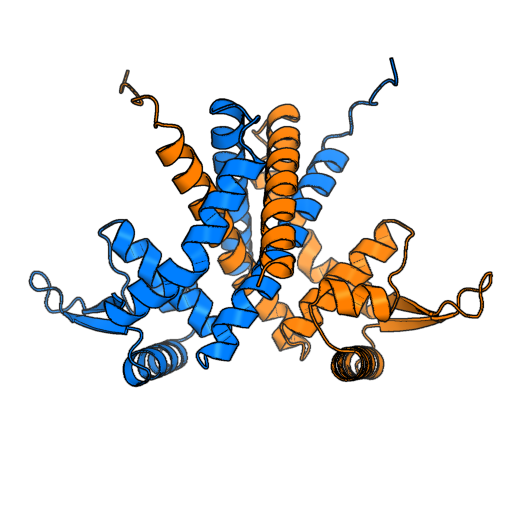 B O 1
ATOM 2136 N N . ALA B 1 130 ? 16.984 3.395 -12.914 1 97.06 130 ALA B N 1
ATOM 2137 C CA . ALA B 1 130 ? 18.094 2.949 -13.758 1 97.06 130 ALA B CA 1
ATOM 2138 C C . ALA B 1 130 ? 19.422 3.541 -13.289 1 97.06 130 ALA B C 1
ATOM 2140 O O . ALA B 1 130 ? 20.469 2.906 -13.422 1 97.06 130 ALA B O 1
ATOM 2141 N N . ASP B 1 131 ? 19.391 4.668 -12.641 1 97.06 131 ASP B N 1
ATOM 2142 C CA . ASP B 1 131 ? 20.609 5.367 -12.25 1 97.06 131 ASP B CA 1
ATOM 2143 C C . ASP B 1 131 ? 21.031 4.984 -10.828 1 97.06 131 ASP B C 1
ATOM 2145 O O . ASP B 1 131 ? 22.109 5.383 -10.367 1 97.06 131 ASP B O 1
ATOM 2149 N N . ALA B 1 132 ? 20.172 4.297 -10.086 1 97.31 132 ALA B N 1
ATOM 2150 C CA . ALA B 1 132 ? 20.531 3.842 -8.75 1 97.31 132 ALA B CA 1
ATOM 2151 C C . ALA B 1 132 ? 21.469 2.637 -8.812 1 97.31 132 ALA B C 1
ATOM 2153 O O . ALA B 1 132 ? 21.297 1.759 -9.664 1 97.31 132 ALA B O 1
ATOM 2154 N N . SER B 1 133 ? 22.438 2.504 -7.98 1 97.19 133 SER B N 1
ATOM 2155 C CA . SER B 1 133 ? 23.375 1.387 -7.957 1 97.19 133 SER B CA 1
ATOM 2156 C C . SER B 1 133 ? 22.703 0.116 -7.441 1 97.19 133 SER B C 1
ATOM 2158 O O . SER B 1 133 ? 21.703 0.182 -6.727 1 97.19 133 SER B O 1
ATOM 2160 N N . ASP B 1 134 ? 23.297 -1.008 -7.801 1 97.19 134 ASP B N 1
ATOM 2161 C CA . ASP B 1 134 ? 22.812 -2.285 -7.285 1 97.19 134 ASP B CA 1
ATOM 2162 C C . ASP B 1 134 ? 22.844 -2.307 -5.758 1 97.19 134 ASP B C 1
ATOM 2164 O O . ASP B 1 134 ? 21.938 -2.846 -5.121 1 97.19 134 ASP B O 1
ATOM 2168 N N . SER B 1 135 ? 23.828 -1.66 -5.227 1 96 135 SER B N 1
ATOM 2169 C CA . SER B 1 135 ? 23.969 -1.6 -3.775 1 96 135 SER B CA 1
ATOM 2170 C C . SER B 1 135 ? 22.844 -0.783 -3.143 1 96 135 SER B C 1
ATOM 2172 O O . SER B 1 135 ? 22.281 -1.18 -2.123 1 96 135 SER B O 1
ATOM 2174 N N . ASP B 1 136 ? 22.484 0.337 -3.762 1 96.75 136 ASP B N 1
ATOM 2175 C CA . ASP B 1 136 ? 21.406 1.181 -3.254 1 96.75 136 ASP B CA 1
ATOM 2176 C C . ASP B 1 136 ? 20.062 0.447 -3.295 1 96.75 136 ASP B C 1
ATOM 2178 O O . ASP B 1 136 ? 19.281 0.514 -2.344 1 96.75 136 ASP B O 1
ATOM 2182 N N . LEU B 1 137 ? 19.875 -0.269 -4.355 1 98.06 137 LEU B N 1
ATOM 2183 C CA . LEU B 1 137 ? 18.625 -1.004 -4.512 1 98.06 137 LEU B CA 1
ATOM 2184 C C . LEU B 1 137 ? 18.547 -2.152 -3.51 1 98.06 137 LEU B C 1
ATOM 2186 O O . LEU B 1 137 ? 17.5 -2.385 -2.914 1 98.06 137 LEU B O 1
ATOM 2190 N N . SER B 1 138 ? 19.625 -2.826 -3.357 1 97.38 138 SER B N 1
ATOM 2191 C CA . SER B 1 138 ? 19.656 -3.924 -2.396 1 97.38 138 SER B CA 1
ATOM 2192 C C . SER B 1 138 ? 19.438 -3.42 -0.975 1 97.38 138 SER B C 1
ATOM 2194 O O . SER B 1 138 ? 18.719 -4.051 -0.19 1 97.38 138 SER B O 1
ATOM 2196 N N . ARG B 1 139 ? 19.953 -2.305 -0.677 1 96.81 139 ARG B N 1
ATOM 2197 C CA . ARG B 1 139 ? 19.781 -1.715 0.646 1 96.81 139 ARG B CA 1
ATOM 2198 C C . ARG B 1 139 ? 18.344 -1.244 0.846 1 96.81 139 ARG B C 1
ATOM 2200 O O . ARG B 1 139 ? 17.781 -1.394 1.932 1 96.81 139 ARG B O 1
ATOM 2207 N N . ALA B 1 140 ? 17.797 -0.646 -0.193 1 98.44 140 ALA B N 1
ATOM 2208 C CA . ALA B 1 140 ? 16.406 -0.24 -0.117 1 98.44 140 ALA B CA 1
ATOM 2209 C C . ALA B 1 140 ? 15.5 -1.436 0.175 1 98.44 140 ALA B C 1
ATOM 2211 O O . ALA B 1 140 ? 14.617 -1.36 1.031 1 98.44 140 ALA B O 1
ATOM 2212 N N . ALA B 1 141 ? 15.781 -2.549 -0.492 1 98.38 141 ALA B N 1
ATOM 2213 C CA . ALA B 1 141 ? 15.008 -3.762 -0.26 1 98.38 141 ALA B CA 1
ATOM 2214 C C . ALA B 1 141 ? 15.156 -4.242 1.18 1 98.38 141 ALA B C 1
ATOM 2216 O O . ALA B 1 141 ? 14.172 -4.617 1.822 1 98.38 141 ALA B O 1
ATOM 2217 N N . ALA B 1 142 ? 16.359 -4.207 1.669 1 98.12 142 ALA B N 1
ATOM 2218 C CA . ALA B 1 142 ? 16.625 -4.664 3.029 1 98.12 142 ALA B CA 1
ATOM 2219 C C . ALA B 1 142 ? 15.922 -3.789 4.055 1 98.12 142 ALA B C 1
ATOM 2221 O O . ALA B 1 142 ? 15.336 -4.297 5.02 1 98.12 142 ALA B O 1
ATOM 2222 N N . VAL B 1 143 ? 15.938 -2.498 3.863 1 98.62 143 VAL B N 1
ATOM 2223 C CA . VAL B 1 143 ? 15.273 -1.552 4.758 1 98.62 143 VAL B CA 1
ATOM 2224 C C . VAL B 1 143 ? 13.766 -1.799 4.75 1 98.62 143 VAL B C 1
ATOM 2226 O O . VAL B 1 143 ? 13.141 -1.867 5.809 1 98.62 143 VAL B O 1
ATOM 2229 N N . VAL B 1 144 ? 13.203 -1.971 3.564 1 98.69 144 VAL B N 1
ATOM 2230 C CA . VAL B 1 144 ? 11.766 -2.203 3.443 1 98.69 144 VAL B CA 1
ATOM 2231 C C . VAL B 1 144 ? 11.391 -3.498 4.16 1 98.69 144 VAL B C 1
ATOM 2233 O O . VAL B 1 144 ? 10.383 -3.553 4.871 1 98.69 144 VAL B O 1
ATOM 2236 N N . ARG B 1 145 ? 12.211 -4.535 4.074 1 98.12 145 ARG B N 1
ATOM 2237 C CA . ARG B 1 145 ? 11.945 -5.812 4.73 1 98.12 145 ARG B CA 1
ATOM 2238 C C . ARG B 1 145 ? 11.953 -5.66 6.25 1 98.12 145 ARG B C 1
ATOM 2240 O O . ARG B 1 145 ? 11.125 -6.25 6.945 1 98.12 145 ARG B O 1
ATOM 2247 N N . GLN B 1 146 ? 12.859 -4.879 6.73 1 98.25 146 GLN B N 1
ATOM 2248 C CA . GLN B 1 146 ? 12.906 -4.617 8.164 1 98.25 146 GLN B CA 1
ATOM 2249 C C . GLN B 1 146 ? 11.648 -3.883 8.633 1 98.25 146 GLN B C 1
ATOM 2251 O O . GLN B 1 146 ? 11.117 -4.176 9.703 1 98.25 146 GLN B O 1
ATOM 2256 N N . LEU B 1 147 ? 11.188 -3 7.832 1 98.44 147 LEU B N 1
ATOM 2257 C CA . LEU B 1 147 ? 9.992 -2.236 8.188 1 98.44 147 LEU B CA 1
ATOM 2258 C C . LEU B 1 147 ? 8.75 -3.125 8.172 1 98.44 147 LEU B C 1
ATOM 2260 O O . LEU B 1 147 ? 7.832 -2.93 8.961 1 98.44 147 LEU B O 1
ATOM 2264 N N . ILE B 1 148 ? 8.711 -4.086 7.25 1 97.75 148 ILE B N 1
ATOM 2265 C CA . ILE B 1 148 ? 7.613 -5.047 7.195 1 97.75 148 ILE B CA 1
ATOM 2266 C C . ILE B 1 148 ? 7.523 -5.801 8.523 1 97.75 148 ILE B C 1
ATOM 2268 O O . ILE B 1 148 ? 6.43 -6.031 9.039 1 97.75 148 ILE B O 1
ATOM 2272 N N . SER B 1 149 ? 8.664 -6.141 9.094 1 95.88 149 SER B N 1
ATOM 2273 C CA . SER B 1 149 ? 8.68 -6.852 10.367 1 95.88 149 SER B CA 1
ATOM 2274 C C . SER B 1 149 ? 8.039 -6.023 11.477 1 95.88 149 SER B C 1
ATOM 2276 O O . SER B 1 149 ? 7.379 -6.566 12.367 1 95.88 149 SER B O 1
ATOM 2278 N N . ALA B 1 150 ? 8.211 -4.73 11.43 1 96.19 150 ALA B N 1
ATOM 2279 C CA . ALA B 1 150 ? 7.598 -3.834 12.406 1 96.19 150 ALA B CA 1
ATOM 2280 C C . ALA B 1 150 ? 6.078 -3.836 12.273 1 96.19 150 ALA B C 1
ATOM 2282 O O . ALA B 1 150 ? 5.359 -3.814 13.273 1 96.19 150 ALA B O 1
ATOM 2283 N N . ILE B 1 151 ? 5.586 -3.861 11.062 1 96.25 151 ILE B N 1
ATOM 2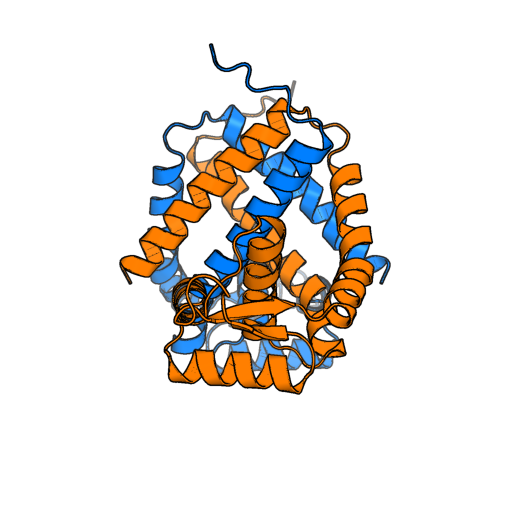284 C CA . ILE B 1 151 ? 4.148 -3.846 10.812 1 96.25 151 ILE B CA 1
ATOM 2285 C C . ILE B 1 151 ? 3.527 -5.148 11.312 1 96.25 151 ILE B C 1
ATOM 2287 O O . ILE B 1 151 ? 2.484 -5.137 11.969 1 96.25 151 ILE B O 1
ATOM 2291 N N . THR B 1 152 ? 4.211 -6.25 10.992 1 92.94 152 THR B N 1
ATOM 2292 C CA . THR B 1 152 ? 3.711 -7.551 11.422 1 92.94 152 THR B CA 1
ATOM 2293 C C . THR B 1 152 ? 3.717 -7.656 12.945 1 92.94 152 THR B C 1
ATOM 2295 O O . THR B 1 152 ? 2.783 -8.203 13.539 1 92.94 152 THR B O 1
ATOM 2298 N N . ALA B 1 153 ? 4.715 -7.07 13.602 1 91.06 153 ALA B N 1
ATOM 2299 C CA . ALA B 1 153 ? 4.785 -7.051 15.062 1 91.06 153 ALA B CA 1
ATOM 2300 C C . ALA B 1 153 ? 3.658 -6.207 15.656 1 91.06 153 ALA B C 1
ATOM 2302 O O . ALA B 1 153 ? 3.096 -6.555 16.703 1 91.06 153 ALA B O 1
ATOM 2303 N N . ALA B 1 154 ? 3.377 -5.129 14.984 1 91.5 154 ALA B N 1
ATOM 2304 C CA . ALA B 1 154 ? 2.316 -4.242 15.461 1 91.5 154 ALA B CA 1
ATOM 2305 C C . ALA B 1 154 ? 0.954 -4.926 15.375 1 91.5 154 ALA B C 1
ATOM 2307 O O . ALA B 1 154 ? 0.097 -4.719 16.234 1 91.5 154 ALA B O 1
ATOM 2308 N N . ARG B 1 155 ? 0.706 -5.695 14.375 1 85.69 155 ARG B N 1
ATOM 2309 C CA . ARG B 1 155 ? -0.558 -6.402 14.188 1 85.69 155 ARG B CA 1
ATOM 2310 C C . ARG B 1 155 ? -0.757 -7.461 15.266 1 85.69 155 ARG B C 1
ATOM 2312 O O . ARG B 1 155 ? -1.881 -7.688 15.719 1 85.69 155 ARG B O 1
ATOM 2319 N N . LEU B 1 156 ? 0.365 -8.07 15.656 1 78.94 156 LEU B N 1
ATOM 2320 C CA . LEU B 1 156 ? 0.302 -9.125 16.656 1 78.94 156 LEU B CA 1
ATOM 2321 C C . LEU B 1 156 ? 0.078 -8.547 18.047 1 78.94 156 LEU B C 1
ATOM 2323 O O . LEU B 1 156 ? -0.44 -9.227 18.938 1 78.94 156 LEU B O 1
ATOM 2327 N N . SER B 1 157 ? 0.474 -7.254 18.25 1 74.06 157 SER B N 1
ATOM 2328 C CA . SER B 1 157 ? 0.327 -6.602 19.547 1 74.06 157 SER B CA 1
ATOM 2329 C C . SER B 1 157 ? -1.044 -5.949 19.688 1 74.06 157 SER B C 1
ATOM 2331 O O . SER B 1 157 ? -1.418 -5.504 20.766 1 74.06 157 SER B O 1
ATOM 2333 N N . SER B 1 158 ? -1.834 -5.668 18.609 1 64.69 158 SER B N 1
ATOM 2334 C CA . SER B 1 158 ? -3.137 -5.012 18.656 1 64.69 158 SER B CA 1
ATOM 2335 C C . SER B 1 158 ? -4.246 -6.012 18.984 1 64.69 158 SER B C 1
ATOM 2337 O O . SER B 1 158 ? -4.137 -7.191 18.656 1 64.69 158 SER B O 1
#

Secondary structure (DSSP, 8-state):
--------HHHHHHHHHHHHHHHHHHHHHHHHHHHHHTT--HHHHHHHHHHHHHHHTT-PEEHHHHHHHHT--HHHHHHHHHHHHHTTSEEEEE-SS-TT-EEEEE-HHHHHHHHHHHHHHHHHHHHHTTTS-HHHHHHHHHHHHHHHHHHHHHHHH-/--------HHHHHHHHHHHHHHHHHHHHHHHHHHHHHTT--HHHHHHHHHHHHHHHTT-PEEHHHHHHHHT--HHHHHHHHHHHHHTTSEEEEE-SS-TT-EEEEE-HHHHHHHHHHHHHHHHHHHHHTTTS-HHHHHHHHHHHHHHHHHHHHHHHH-

Organism: NCBI:txid175570

pLDDT: mean 91.3, std 11.74, range [30.48, 98.69]

Solvent-accessible surface area (backbone atoms only — not comparable to full-atom values): 16895 Å² total; per-residue (Å²): 129,82,73,73,66,78,65,52,68,65,54,41,50,52,48,30,52,50,30,50,50,50,36,40,45,53,49,47,50,53,50,45,56,58,27,58,76,67,77,41,52,70,69,52,51,50,48,48,51,53,28,51,52,19,48,75,70,76,49,55,32,31,67,67,56,49,16,63,73,59,75,44,53,72,70,58,38,49,52,50,52,49,49,35,35,74,72,52,39,33,45,81,39,68,34,86,89,41,73,85,39,50,26,38,41,67,27,71,69,40,48,50,54,49,45,71,63,47,49,60,49,53,51,39,32,52,59,48,46,62,86,56,50,71,65,51,45,46,43,25,24,51,52,42,46,33,38,40,54,24,51,55,51,47,56,70,73,101,127,82,74,74,65,80,66,50,69,66,54,41,49,51,48,28,52,50,30,50,52,49,39,39,46,52,50,47,50,55,49,44,57,58,27,59,77,66,76,41,52,70,68,52,51,49,48,48,51,51,27,50,52,20,48,75,70,75,48,54,32,32,66,67,56,48,16,64,73,59,73,43,52,71,71,58,37,49,51,50,51,49,50,37,34,74,73,52,39,32,43,82,41,67,34,86,89,41,73,86,38,50,27,37,41,66,27,71,69,40,49,51,54,48,45,70,64,49,48,61,50,54,51,38,32,53,59,48,45,62,85,56,49,70,66,51,45,47,43,25,26,52,52,42,47,32,37,39,53,26,51,55,52,46,56,72,72,101

Foldseek 3Di:
DPCPPPQPPVNVVVVVVVVVVVVVVVVCVLVVVVCVVLVHDPLLVVLLVQQAVCVVVVHFAALVRSCLSSVHDSVVSVVSLVVCVVSQFKDWDADPVHNVTIGIHGHPVNVVSVCVRCVVVVVVVCVVCVVPDPVRVVVVVVVVVVVVVVVSVVVVVD/DPCPPPQPPVNVVVVVVVVVVVVVVVVCVLVVVVCVVLVHDPLLVVLLVQQAVCVVVVHFAALVRSCLSSVHDSVVSVVSLVVCVVSQFKDWDADPVHNVTIGIHGHPVNVVSVCVRCVVVVVVVCVVCVVPDPVRVVVVVVVVVVVVVVVSVVVVVD

Sequence (316 aa):
MVAQQPEGRAAIMKELIAALQEFTVESDVFVDVFARAHGLGRSDMNAIMWISSGAAAGRPVTAGELAARLGLGAPATTALVDRLETAGHVRRTRDPGDRRRVTITMEPRALTLARDYFVPLGSLMSDAVADASDSDLSRAAAVVRQLISAITAARLSSMVAQQPEGRAAIMKELIAALQEFTVESDVFVDVFARAHGLGRSDMNAIMWISSGAAAGRPVTAGELAARLGLGAPATTALVDRLETAGHVRRTRDPGDRRRVTITMEPRALTLARDYFVPLGSLMSDAVADASDSDLSRAAAVVRQLISAITAARLSS

Radius of gyration: 20.55 Å; Cα contacts (8 Å, |Δi|>4): 322; chains: 2; bounding box: 53×71×39 Å

Nearest PDB structures (foldseek):
  7kfq-assembly1_A  TM=6.599E-01  e=1.021E-06  Variovorax paradoxus
  4zzl-assembly1_B  TM=6.344E-01  e=2.302E-06  Pseudomonas aeruginosa
  2yr2-assembly1_A  TM=6.185E-01  e=2.957E-06  Sulfurisphaera tokodaii
  4fht-assembly1_A  TM=5.617E-01  e=2.478E-05  Streptomyces coelicolor A3(2)
  8xzu-assembly1_A  TM=5.578E-01  e=1.259E-04  Escherichia coli O127:H6 str. E2348/69